Protein AF-0000000067926293 (afdb_homodimer)

Organism: Mesorhizobium plurifarium (NCBI:txid69974)

Secondary structure (DSSP, 8-state):
---SEEEEEEEETTS-HHHHHHHHHHHHHHHHHH-GGGB-PPEE-TT--EE---BSS-EEEEEE-HHHHHHHHHHHHHTT---EEEEGGGGG--SHHHHHHHHTT--TTT--EEEEEEEEEHHHHHHHTTT-EE--/---SEEEEEEEETTS-HHHHHHHHHHHHHHHHHH-GGGB-PPEE-TT--EE---BSS-EEEEEE-HHHHHHHHHHHHHTT---EEEEGGGGG--SHHHHHHHHTT--TTT--EEEEEEEEEHHHHHHHTTT-EE--

Sequence (272 aa):
MVFDTKIAIVLREDLPVWQKLNVTAFLTSGIVAQFPEIIGEPYRDRAGNLYNPMSIQPVIVLSADAATLGTIHRRALERGVTTSAYVEEMFSTGHDVANRAVFAEFAPDDARIVGIALRGDKKLVDKITKGARMHGMVFDTKIAIVLREDLPVWQKLNVTAFLTSGIVAQFPEIIGEPYRDRAGNLYNPMSIQPVIVLSADAATLGTIHRRALERGVTTSAYVEEMFSTGHDVANRAVFAEFAPDDARIVGIALRGDKKLVDKITKGARMHG

InterPro domains:
  IPR018988 Protein of unknown function DUF2000 [PF09391] (5-135)
  IPR023476 Peptidyl-tRNA hydrolase II domain superfamily [G3DSA:3.40.1490.10] (2-136)
  IPR023476 Peptidyl-tRNA hydrolase II domain superfamily [SSF102462] (3-135)

Nearest PDB structures (foldseek):
  2gax-assembly1_A  TM=1.001E+00  e=6.737E-25  Agrobacterium fabrum str. C58
  1vgl-assembly2_C  TM=3.162E-01  e=4.690E-01  Thermosynechococcus vestitus BP-1
  5u0p-assembly1_Q  TM=1.742E-01  e=9.795E+00  Schizosaccharomyces pombe
  2gax-assembly1_A  TM=1.001E+00  e=6.737E-25  Agrobacterium fabrum str. C58
  1vgl-assembly2_C  TM=3.163E-01  e=4.690E-01  Thermosynechococcus vestitus BP-1

Structure (mmCIF, N/CA/C/O backbone):
data_AF-0000000067926293-model_v1
#
loop_
_entity.id
_entity.type
_entity.pdbx_description
1 polymer 'DUF2000 family protein'
#
loop_
_atom_site.group_PDB
_atom_site.id
_atom_site.type_symbol
_atom_site.label_atom_id
_atom_site.label_alt_id
_atom_site.label_comp_id
_atom_site.label_asym_id
_atom_site.label_entity_id
_atom_site.label_seq_id
_atom_site.pdbx_PDB_ins_code
_atom_site.Cartn_x
_atom_site.Cartn_y
_atom_site.Cartn_z
_atom_site.occupancy
_atom_site.B_iso_or_equiv
_atom_site.auth_seq_id
_atom_site.auth_comp_id
_atom_site.auth_asym_id
_atom_site.auth_atom_id
_atom_site.pdbx_PDB_model_num
ATOM 1 N N . MET A 1 1 ? 20.203 1.65 -8.062 1 72.56 1 MET A N 1
ATOM 2 C CA . MET A 1 1 ? 19.766 2.939 -8.594 1 72.56 1 MET A CA 1
ATOM 3 C C . MET A 1 1 ? 19.703 3.99 -7.492 1 72.56 1 MET A C 1
ATOM 5 O O . MET A 1 1 ? 19.359 3.676 -6.352 1 72.56 1 MET A O 1
ATOM 9 N N . VAL A 1 2 ? 20.438 5.008 -7.566 1 80.44 2 VAL A N 1
ATOM 10 C CA . VAL A 1 2 ? 20.453 6.098 -6.594 1 80.44 2 VAL A CA 1
ATOM 11 C C . VAL A 1 2 ? 19.344 7.094 -6.926 1 80.44 2 VAL A C 1
ATOM 13 O O . VAL A 1 2 ? 19.172 7.484 -8.086 1 80.44 2 VAL A O 1
ATOM 16 N N . PHE A 1 3 ? 18.375 7.297 -5.887 1 92.56 3 PHE A N 1
ATOM 17 C CA . PHE A 1 3 ? 17.312 8.281 -6.066 1 92.56 3 PHE A CA 1
ATOM 18 C C . PHE A 1 3 ? 17.594 9.539 -5.262 1 92.56 3 PHE A C 1
ATOM 20 O O . PHE A 1 3 ? 18.094 9.461 -4.137 1 92.56 3 PHE A O 1
ATOM 27 N N . ASP A 1 4 ? 17.234 10.641 -5.84 1 96.12 4 ASP A N 1
ATOM 28 C CA . ASP A 1 4 ? 17.312 11.906 -5.109 1 96.12 4 ASP A CA 1
ATOM 29 C C . ASP A 1 4 ? 16.078 12.102 -4.234 1 96.12 4 ASP A C 1
ATOM 31 O O . ASP A 1 4 ? 16.078 12.945 -3.33 1 96.12 4 ASP A O 1
ATOM 35 N N . THR A 1 5 ? 15.008 11.336 -4.5 1 98 5 THR A N 1
ATOM 36 C CA . THR A 1 5 ? 13.758 11.398 -3.748 1 98 5 THR A CA 1
ATOM 37 C C . THR A 1 5 ? 13.562 10.133 -2.918 1 98 5 THR A C 1
ATOM 39 O O . THR A 1 5 ? 14.25 9.133 -3.131 1 98 5 THR A O 1
ATOM 42 N N . LYS A 1 6 ? 12.742 10.281 -1.955 1 97.62 6 LYS A N 1
ATOM 43 C CA . LYS A 1 6 ? 12.328 9.07 -1.247 1 97.62 6 LYS A CA 1
ATOM 44 C C . LYS A 1 6 ? 10.836 9.109 -0.923 1 97.62 6 LYS A C 1
ATOM 46 O O . LYS A 1 6 ? 10.219 10.18 -0.919 1 97.62 6 LYS A O 1
ATOM 51 N N . ILE A 1 7 ? 10.266 7.969 -0.761 1 98.69 7 ILE A N 1
ATOM 52 C CA . ILE A 1 7 ? 8.875 7.773 -0.356 1 98.69 7 ILE A CA 1
ATOM 53 C C . ILE A 1 7 ? 8.82 7.328 1.104 1 98.69 7 ILE A C 1
ATOM 55 O O . ILE A 1 7 ? 9.484 6.359 1.488 1 98.69 7 ILE A O 1
ATOM 59 N N . ALA A 1 8 ? 8.039 8.016 1.929 1 98.94 8 ALA A N 1
ATOM 60 C CA . ALA A 1 8 ? 7.836 7.625 3.322 1 98.94 8 ALA A CA 1
ATOM 61 C C . ALA A 1 8 ? 6.352 7.469 3.637 1 98.94 8 ALA A C 1
ATOM 63 O O . ALA A 1 8 ? 5.527 8.266 3.186 1 98.94 8 ALA A O 1
ATOM 64 N N . ILE A 1 9 ? 6.039 6.473 4.324 1 98.94 9 ILE A N 1
ATOM 65 C CA . ILE A 1 9 ? 4.742 6.258 4.957 1 98.94 9 ILE A CA 1
ATOM 66 C C . ILE A 1 9 ? 4.902 6.258 6.477 1 98.94 9 ILE A C 1
ATOM 68 O O . ILE A 1 9 ? 5.738 5.531 7.02 1 98.94 9 ILE A O 1
ATOM 72 N N . VAL A 1 10 ? 4.164 7.059 7.176 1 99 10 VAL A N 1
ATOM 73 C CA . VAL A 1 10 ? 4.168 7.102 8.633 1 99 10 VAL A CA 1
ATOM 74 C C . VAL A 1 10 ? 2.809 6.656 9.172 1 99 10 VAL A C 1
ATOM 76 O O . VAL A 1 10 ? 1.774 7.215 8.797 1 99 10 VAL A O 1
ATOM 79 N N . LEU A 1 11 ? 2.816 5.664 10.023 1 98.94 11 LEU A N 1
ATOM 80 C CA . LEU A 1 11 ? 1.594 5.094 10.578 1 98.94 11 LEU A CA 1
ATOM 81 C C . LEU A 1 11 ? 1.539 5.289 12.086 1 98.94 11 LEU A C 1
ATOM 83 O O . LEU A 1 11 ? 2.562 5.191 12.766 1 98.94 11 LEU A O 1
ATOM 87 N N . ARG A 1 12 ? 0.347 5.523 12.539 1 98.88 12 ARG A N 1
ATOM 88 C CA . ARG A 1 12 ? 0.179 5.625 13.992 1 98.88 12 ARG A CA 1
ATOM 89 C C . ARG A 1 12 ? 0.541 4.309 14.672 1 98.88 12 ARG A C 1
ATOM 91 O O . ARG A 1 12 ? 0.109 3.24 14.242 1 98.88 12 ARG A O 1
ATOM 98 N N . GLU A 1 13 ? 1.188 4.367 15.75 1 98.5 13 GLU A N 1
ATOM 99 C CA . GLU A 1 13 ? 1.846 3.207 16.344 1 98.5 13 GLU A CA 1
ATOM 100 C C . GLU A 1 13 ? 0.833 2.279 17 1 98.5 13 GLU A C 1
ATOM 102 O O . GLU A 1 13 ? 1.062 1.072 17.109 1 98.5 13 GLU A O 1
ATOM 107 N N . ASP A 1 14 ? -0.282 2.738 17.453 1 98.06 14 ASP A N 1
ATOM 108 C CA . ASP A 1 14 ? -1.198 1.935 18.266 1 98.06 14 ASP A CA 1
ATOM 109 C C . ASP A 1 14 ? -2.293 1.316 17.391 1 98.06 14 ASP A C 1
ATOM 111 O O . ASP A 1 14 ? -3.232 0.709 17.906 1 98.06 14 ASP A O 1
ATOM 115 N N . LEU A 1 15 ? -2.24 1.454 16.109 1 98.31 15 LEU A N 1
ATOM 116 C CA . LEU A 1 15 ? -3.223 0.832 15.234 1 98.31 15 LEU A CA 1
ATOM 117 C C . LEU A 1 15 ? -3.07 -0.686 15.234 1 98.31 15 LEU A C 1
ATOM 119 O O . LEU A 1 15 ? -1.951 -1.202 15.25 1 98.31 15 LEU A O 1
ATOM 123 N N . PRO A 1 16 ? -4.219 -1.381 15.219 1 97.81 16 PRO A N 1
ATOM 124 C CA . PRO A 1 16 ? -4.113 -2.805 14.891 1 97.81 16 PRO A CA 1
ATOM 125 C C . PRO A 1 16 ? -3.418 -3.055 13.555 1 97.81 16 PRO A C 1
ATOM 127 O O . PRO A 1 16 ? -3.482 -2.215 12.656 1 97.81 16 PRO A O 1
ATOM 130 N N . VAL A 1 17 ? -2.783 -4.199 13.375 1 97.88 17 VAL A N 1
ATOM 131 C CA . VAL A 1 17 ? -1.967 -4.523 12.211 1 97.88 17 VAL A CA 1
ATOM 132 C C . VAL A 1 17 ? -2.818 -4.441 10.945 1 97.88 17 VAL A C 1
ATOM 134 O O . VAL A 1 17 ? -2.389 -3.871 9.938 1 97.88 17 VAL A O 1
ATOM 137 N N . TRP A 1 18 ? -4.055 -4.969 10.984 1 97.56 18 TRP A N 1
ATOM 138 C CA . TRP A 1 18 ? -4.891 -4.969 9.789 1 97.56 18 TRP A CA 1
ATOM 139 C C . TRP A 1 18 ? -5.219 -3.545 9.352 1 97.56 18 TRP A C 1
ATOM 141 O O . TRP A 1 18 ? -5.316 -3.262 8.156 1 97.56 18 TRP A O 1
ATOM 151 N N . GLN A 1 19 ? -5.414 -2.639 10.25 1 98.19 19 GLN A N 1
ATOM 152 C CA . GLN A 1 19 ? -5.652 -1.239 9.914 1 98.19 19 GLN A CA 1
ATOM 153 C C . GLN A 1 19 ? -4.406 -0.603 9.305 1 98.19 19 GLN A C 1
ATOM 155 O O . GLN A 1 19 ? -4.504 0.181 8.359 1 98.19 19 GLN A O 1
ATOM 160 N N . LYS A 1 20 ? -3.197 -0.922 9.867 1 98.81 20 LYS A N 1
ATOM 161 C CA . LYS A 1 20 ? -1.953 -0.43 9.281 1 98.81 20 LYS A CA 1
ATOM 162 C C . LYS A 1 20 ? -1.823 -0.859 7.82 1 98.81 20 LYS A C 1
ATOM 164 O O . LYS A 1 20 ? -1.417 -0.067 6.969 1 98.81 20 LYS A O 1
ATOM 169 N N . LEU A 1 21 ? -2.195 -2.076 7.57 1 98.88 21 LEU A N 1
ATOM 170 C CA . LEU A 1 21 ? -2.115 -2.605 6.215 1 98.88 21 LEU A CA 1
ATOM 171 C C . LEU A 1 21 ? -3.109 -1.902 5.297 1 98.88 21 LEU A C 1
ATOM 173 O O . LEU A 1 21 ? -2.764 -1.519 4.18 1 98.88 21 LEU A O 1
ATOM 177 N N . ASN A 1 22 ? -4.324 -1.702 5.734 1 98.31 22 ASN A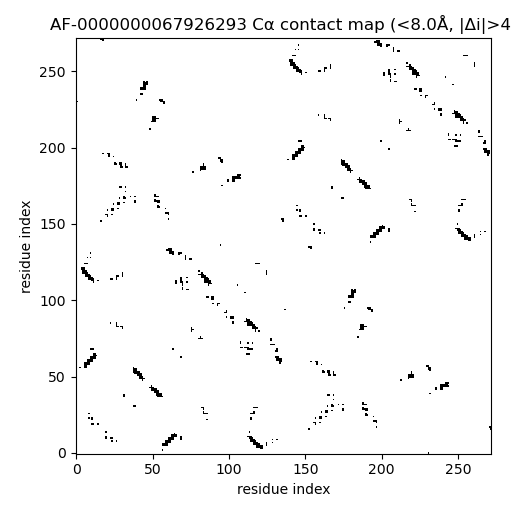 N 1
ATOM 178 C CA . ASN A 1 22 ? -5.348 -0.977 4.988 1 98.31 22 ASN A CA 1
ATOM 179 C C . ASN A 1 22 ? -4.902 0.448 4.668 1 98.31 22 ASN A C 1
ATOM 181 O O . ASN A 1 22 ? -4.93 0.867 3.51 1 98.31 22 ASN A O 1
ATOM 185 N N . VAL A 1 23 ? -4.461 1.145 5.684 1 98.88 23 VAL A N 1
ATOM 186 C CA . VAL A 1 23 ? -4.027 2.529 5.531 1 98.88 23 VAL A CA 1
ATOM 187 C C . VAL A 1 23 ? -2.834 2.594 4.578 1 98.88 23 VAL A C 1
ATOM 189 O O . VAL A 1 23 ? -2.762 3.479 3.721 1 98.88 23 VAL A O 1
ATOM 192 N N . THR A 1 24 ? -1.87 1.664 4.695 1 98.94 24 THR A N 1
ATOM 193 C CA . THR A 1 24 ? -0.714 1.599 3.809 1 98.94 24 THR A CA 1
ATOM 194 C C . THR A 1 24 ? -1.156 1.476 2.354 1 98.94 24 THR A C 1
ATOM 196 O O . THR A 1 24 ? -0.634 2.172 1.48 1 98.94 24 THR A O 1
ATOM 199 N N . ALA A 1 25 ? -2.131 0.64 2.1 1 98.94 25 ALA A N 1
ATOM 200 C CA . ALA A 1 25 ? -2.619 0.449 0.737 1 98.94 25 ALA A CA 1
ATOM 201 C C . ALA A 1 25 ? -3.195 1.744 0.174 1 98.94 25 ALA A C 1
ATOM 203 O O . ALA A 1 25 ? -2.842 2.162 -0.931 1 98.94 25 ALA A O 1
ATOM 204 N N . PHE A 1 26 ? -4.039 2.406 0.93 1 98.88 26 PHE A N 1
ATOM 205 C CA . PHE A 1 26 ? -4.68 3.629 0.459 1 98.88 26 PHE A CA 1
ATOM 206 C C . PHE A 1 26 ? -3.656 4.742 0.269 1 98.88 26 PHE A C 1
ATOM 208 O O . PHE A 1 26 ? -3.66 5.426 -0.756 1 98.88 26 PHE A O 1
ATOM 215 N N . LEU A 1 27 ? -2.762 4.898 1.24 1 98.94 27 LEU A N 1
ATOM 216 C CA . LEU A 1 27 ? -1.752 5.945 1.131 1 98.94 27 LEU A CA 1
ATOM 217 C C . LEU A 1 27 ? -0.874 5.727 -0.097 1 98.94 27 LEU A C 1
ATOM 219 O O . LEU A 1 27 ? -0.558 6.676 -0.816 1 98.94 27 LEU A O 1
ATOM 223 N N . THR A 1 28 ? -0.486 4.496 -0.328 1 98.94 28 THR A N 1
ATOM 224 C CA . THR A 1 28 ? 0.346 4.148 -1.475 1 98.94 28 THR A CA 1
ATOM 225 C C . THR A 1 28 ? -0.384 4.449 -2.781 1 98.94 28 THR A C 1
ATOM 227 O O . THR A 1 28 ? 0.221 4.938 -3.738 1 98.94 28 THR A O 1
ATOM 230 N N . SER A 1 29 ? -1.693 4.164 -2.799 1 98.94 29 SER A N 1
ATOM 231 C CA . SER A 1 29 ? -2.447 4.438 -4.02 1 98.94 29 SER A CA 1
ATOM 232 C C . SER A 1 29 ? -2.361 5.91 -4.406 1 98.94 29 SER A C 1
ATOM 234 O O . SER A 1 29 ? -2.227 6.238 -5.586 1 98.94 29 SER A O 1
ATOM 236 N N . GLY A 1 30 ? -2.414 6.77 -3.43 1 98.94 30 GLY A N 1
ATOM 237 C CA . GLY A 1 30 ? -2.309 8.195 -3.689 1 98.94 30 GLY A CA 1
ATOM 238 C C . GLY A 1 30 ? -0.939 8.617 -4.191 1 98.94 30 GLY A C 1
ATOM 239 O O . GLY A 1 30 ? -0.828 9.469 -5.074 1 98.94 30 GLY A O 1
ATOM 240 N N . ILE A 1 31 ? 0.124 8.039 -3.605 1 98.94 31 ILE A N 1
ATOM 241 C CA . ILE A 1 31 ? 1.482 8.359 -4.023 1 98.94 31 ILE A CA 1
ATOM 242 C C . ILE A 1 31 ? 1.686 7.949 -5.48 1 98.94 31 ILE A C 1
ATOM 244 O O . ILE A 1 31 ? 2.24 8.711 -6.277 1 98.94 31 ILE A O 1
ATOM 248 N N . VAL A 1 32 ? 1.206 6.812 -5.863 1 98.88 32 VAL A N 1
ATOM 249 C CA . VAL A 1 32 ? 1.359 6.312 -7.227 1 98.88 32 VAL A CA 1
ATOM 250 C C . VAL A 1 32 ? 0.565 7.195 -8.188 1 98.88 32 VAL A C 1
ATOM 252 O O . VAL A 1 32 ? 1.037 7.508 -9.289 1 98.88 32 VAL A O 1
ATOM 255 N N . ALA A 1 33 ? -0.625 7.574 -7.777 1 98.81 33 ALA A N 1
ATOM 256 C CA . ALA A 1 33 ? -1.439 8.461 -8.609 1 98.81 33 ALA A CA 1
ATOM 257 C C . ALA A 1 33 ? -0.733 9.789 -8.844 1 98.81 33 ALA A C 1
ATOM 259 O O . ALA A 1 33 ? -0.804 10.352 -9.938 1 98.81 33 ALA A O 1
ATOM 260 N N . GLN A 1 34 ? -0.078 10.289 -7.836 1 98.75 34 GLN A N 1
ATOM 261 C CA . GLN A 1 34 ? 0.617 11.57 -7.922 1 98.75 34 GLN A CA 1
ATOM 262 C C . GLN A 1 34 ? 1.879 11.461 -8.773 1 98.75 34 GLN A C 1
ATOM 264 O O . GLN A 1 34 ? 2.254 12.406 -9.461 1 98.75 34 GLN A O 1
ATOM 269 N N . PHE A 1 35 ? 2.545 10.273 -8.719 1 98.69 35 PHE A N 1
ATOM 270 C CA . PHE A 1 35 ? 3.836 10.078 -9.367 1 98.69 35 PHE A CA 1
ATOM 271 C C . PHE A 1 35 ? 3.855 8.773 -10.148 1 98.69 35 PHE A C 1
ATOM 273 O O . PHE A 1 35 ? 4.629 7.863 -9.836 1 98.69 35 PHE A O 1
ATOM 280 N N . PRO A 1 36 ? 3.133 8.734 -11.273 1 98.44 36 PRO A N 1
ATOM 281 C CA . PRO A 1 36 ? 3.1 7.484 -12.031 1 98.44 36 PRO A CA 1
ATOM 282 C C . PRO A 1 36 ? 4.469 7.086 -12.578 1 98.44 36 PRO A C 1
ATOM 284 O O . PRO A 1 36 ? 4.691 5.918 -12.914 1 98.44 36 PRO A O 1
ATOM 287 N N . GLU A 1 37 ? 5.398 8.008 -12.555 1 97.62 37 GLU A N 1
ATOM 288 C CA . GLU A 1 37 ? 6.727 7.766 -13.117 1 97.62 37 GLU A CA 1
ATOM 289 C C . GLU A 1 37 ? 7.539 6.828 -12.227 1 97.62 37 GLU A C 1
ATOM 291 O O . GLU A 1 37 ? 8.586 6.324 -12.641 1 97.62 37 GLU A O 1
ATOM 296 N N . ILE A 1 38 ? 7.059 6.496 -11.062 1 98.31 38 ILE A N 1
ATOM 297 C CA . ILE A 1 38 ? 7.816 5.617 -10.18 1 98.31 38 ILE A CA 1
ATOM 298 C C . ILE A 1 38 ? 7.562 4.16 -10.555 1 98.31 38 ILE A C 1
ATOM 300 O O . ILE A 1 38 ? 8.227 3.256 -10.039 1 98.31 38 ILE A O 1
ATOM 304 N N . ILE A 1 39 ? 6.676 3.902 -11.422 1 98.69 39 ILE A N 1
ATOM 305 C CA . ILE A 1 39 ? 6.344 2.545 -11.844 1 98.69 39 ILE A CA 1
ATOM 306 C C . ILE A 1 39 ? 7.34 2.07 -12.891 1 98.69 39 ILE A C 1
ATOM 308 O O . ILE A 1 39 ? 7.633 2.791 -13.852 1 98.69 39 ILE A O 1
ATOM 312 N N . GLY A 1 40 ? 7.852 0.852 -12.68 1 98.25 40 GLY A N 1
ATOM 313 C CA . GLY A 1 40 ? 8.891 0.323 -13.547 1 98.25 40 GLY A CA 1
ATOM 314 C C . GLY A 1 40 ? 8.359 -0.567 -14.656 1 98.25 40 GLY A C 1
ATOM 315 O O . GLY A 1 40 ? 7.336 -0.253 -15.273 1 98.25 40 GLY A O 1
ATOM 316 N N . GLU A 1 41 ? 9.094 -1.566 -14.953 1 98.38 41 GLU A N 1
ATOM 317 C CA . GLU A 1 41 ? 8.766 -2.541 -15.984 1 98.38 41 GLU A CA 1
ATOM 318 C C . GLU A 1 41 ? 8.031 -3.746 -15.398 1 98.38 41 GLU A C 1
ATOM 320 O O . GLU A 1 41 ? 8.172 -4.043 -14.211 1 98.38 41 GLU A O 1
ATOM 325 N N . PRO A 1 42 ? 7.293 -4.43 -16.203 1 98.75 42 PRO A N 1
ATOM 326 C CA . PRO A 1 42 ? 6.586 -5.617 -15.719 1 98.75 42 PRO A CA 1
ATOM 327 C C . PRO A 1 42 ? 7.539 -6.699 -15.203 1 98.75 42 PRO A C 1
ATOM 329 O O . PRO A 1 42 ? 8.68 -6.793 -15.672 1 98.75 42 PRO A O 1
ATOM 332 N N . TYR A 1 43 ? 7.059 -7.43 -14.219 1 98.81 43 TYR A N 1
ATOM 333 C CA . TYR A 1 43 ? 7.766 -8.617 -13.758 1 98.81 43 TYR A CA 1
ATOM 334 C C . TYR A 1 43 ? 7.445 -9.82 -14.625 1 98.81 43 TYR A C 1
ATOM 336 O O . TYR A 1 43 ? 6.324 -9.961 -15.125 1 98.81 43 TYR A O 1
ATOM 344 N N . ARG A 1 44 ? 8.438 -10.648 -14.836 1 98.81 44 ARG A N 1
ATOM 345 C CA . ARG A 1 44 ? 8.305 -11.906 -15.562 1 98.81 44 ARG A CA 1
ATOM 346 C C . ARG A 1 44 ? 8.961 -13.047 -14.805 1 98.81 44 ARG A C 1
ATOM 348 O O . ARG A 1 44 ? 10.078 -12.906 -14.297 1 98.81 44 ARG A O 1
ATOM 355 N N . ASP A 1 45 ? 8.195 -14.141 -14.703 1 98.81 45 ASP A N 1
ATOM 356 C CA . ASP A 1 45 ? 8.812 -15.273 -14.016 1 98.81 45 ASP A CA 1
ATOM 357 C C . ASP A 1 45 ? 9.555 -16.172 -15.008 1 98.81 45 ASP A C 1
ATOM 359 O O . ASP A 1 45 ? 9.57 -15.898 -16.203 1 98.81 45 ASP A O 1
ATOM 363 N N . ARG A 1 46 ? 10.203 -17.125 -14.43 1 98.75 46 ARG A N 1
ATOM 364 C CA . ARG A 1 46 ? 11.039 -18 -15.25 1 98.75 46 ARG A CA 1
ATOM 365 C C . ARG A 1 46 ? 10.227 -18.656 -16.359 1 98.75 46 ARG A C 1
ATOM 367 O O . ARG A 1 46 ? 10.742 -18.922 -17.453 1 98.75 46 ARG A O 1
ATOM 374 N N . ALA A 1 47 ? 8.961 -18.938 -16.109 1 98.56 47 ALA A N 1
ATOM 375 C CA . ALA A 1 47 ? 8.086 -19.625 -17.078 1 98.56 47 ALA A CA 1
ATOM 376 C C . ALA A 1 47 ? 7.523 -18.641 -18.094 1 98.56 47 ALA A C 1
ATOM 378 O O . ALA A 1 47 ? 6.754 -19.031 -18.969 1 98.56 47 ALA A O 1
ATOM 379 N N . GLY A 1 48 ? 7.805 -17.328 -17.969 1 98.38 48 GLY A N 1
ATOM 380 C CA . GLY A 1 48 ? 7.383 -16.328 -18.938 1 98.38 48 GLY A CA 1
ATOM 381 C C . GLY A 1 48 ? 6.07 -15.664 -18.562 1 98.38 48 GLY A C 1
ATOM 382 O O . GLY A 1 48 ? 5.559 -14.844 -19.328 1 98.38 48 GLY A O 1
ATOM 383 N N . ASN A 1 49 ? 5.445 -16.031 -17.406 1 98.81 49 ASN A N 1
ATOM 384 C CA . ASN A 1 49 ? 4.23 -15.367 -16.953 1 98.81 49 ASN A CA 1
ATOM 385 C C . ASN A 1 49 ? 4.488 -13.898 -16.641 1 98.81 49 ASN A C 1
ATOM 387 O O . ASN A 1 49 ? 5.516 -13.555 -16.047 1 98.81 49 ASN A O 1
ATOM 391 N N . LEU A 1 50 ? 3.557 -13.07 -17.031 1 98.75 50 LEU A N 1
ATOM 392 C CA . LEU A 1 50 ? 3.662 -11.625 -16.828 1 98.75 50 LEU A CA 1
ATOM 393 C C . LEU A 1 50 ? 2.941 -11.195 -15.555 1 98.75 50 LEU A C 1
ATOM 395 O O . LEU A 1 50 ? 1.84 -11.672 -15.273 1 98.75 50 LEU A O 1
ATOM 399 N N . TYR A 1 51 ? 3.521 -10.312 -14.836 1 98.94 51 TYR A N 1
ATOM 400 C CA . TYR A 1 51 ? 2.98 -9.688 -13.633 1 98.94 51 TYR A CA 1
ATOM 401 C C . TYR A 1 51 ? 3.043 -8.164 -13.734 1 98.94 51 TYR A C 1
ATOM 403 O O . TYR A 1 51 ? 3.695 -7.625 -14.625 1 98.94 51 TYR A O 1
ATOM 411 N N . ASN A 1 52 ? 2.371 -7.531 -12.883 1 98.94 52 ASN A N 1
ATOM 412 C CA . ASN A 1 52 ? 2.354 -6.07 -12.891 1 98.94 52 ASN A CA 1
ATOM 413 C C . ASN A 1 52 ? 3.74 -5.496 -12.617 1 98.94 52 ASN A C 1
ATOM 415 O O . ASN A 1 52 ? 4.496 -6.035 -11.812 1 98.94 52 ASN A O 1
ATOM 419 N N . PRO A 1 53 ? 4.039 -4.332 -13.312 1 98.88 53 PRO A N 1
ATOM 420 C CA . PRO A 1 53 ? 5.137 -3.527 -12.773 1 98.88 53 PRO A CA 1
ATOM 421 C C . PRO A 1 53 ? 4.805 -2.914 -11.414 1 98.88 53 PRO A C 1
ATOM 423 O O . PRO A 1 53 ? 3.629 -2.785 -11.062 1 98.88 53 PRO A O 1
ATOM 426 N N . MET A 1 54 ? 5.809 -2.615 -10.625 1 98.81 54 MET A N 1
ATOM 427 C CA . MET A 1 54 ? 5.629 -1.998 -9.312 1 98.81 54 MET A CA 1
ATOM 428 C C . MET A 1 54 ? 6.566 -0.807 -9.141 1 98.81 54 MET A C 1
ATOM 430 O O . MET A 1 54 ? 7.312 -0.461 -10.055 1 98.81 54 MET A O 1
ATOM 434 N N . SER A 1 55 ? 6.449 -0.154 -8.07 1 98.62 55 SER A N 1
ATOM 435 C CA . SER A 1 55 ? 7.309 0.988 -7.781 1 98.62 55 SER A CA 1
ATOM 436 C C . SER A 1 55 ? 8.781 0.608 -7.875 1 98.62 55 SER A C 1
ATOM 438 O O . SER A 1 55 ? 9.195 -0.427 -7.348 1 98.62 55 SER A O 1
ATOM 440 N N . ILE A 1 56 ? 9.531 1.48 -8.547 1 98.19 56 ILE A N 1
ATOM 441 C CA . ILE A 1 56 ? 10.969 1.244 -8.641 1 98.19 56 ILE A CA 1
ATOM 442 C C . ILE A 1 56 ? 11.672 1.83 -7.414 1 98.19 56 ILE A C 1
ATOM 444 O O . ILE A 1 56 ? 12.828 1.508 -7.137 1 98.19 56 ILE A O 1
ATOM 448 N N . GLN A 1 57 ? 11.008 2.725 -6.75 1 97.25 57 GLN A N 1
ATOM 449 C CA . GLN A 1 57 ? 11.602 3.369 -5.586 1 97.25 57 GLN A CA 1
ATOM 450 C C . GLN A 1 57 ? 11.219 2.639 -4.301 1 97.25 57 GLN A C 1
ATOM 452 O O . GLN A 1 57 ? 10.07 2.23 -4.129 1 97.25 57 GLN A O 1
ATOM 457 N N . PRO A 1 58 ? 12.18 2.543 -3.34 1 96.56 58 PRO A N 1
ATOM 458 C CA . PRO A 1 58 ? 11.859 1.984 -2.025 1 96.56 58 PRO A CA 1
ATOM 459 C C . PRO A 1 58 ? 10.852 2.836 -1.255 1 96.56 58 PRO A C 1
ATOM 461 O O . PRO A 1 58 ? 10.758 4.047 -1.478 1 96.56 58 PRO A O 1
ATOM 464 N N . VAL A 1 59 ? 10.117 2.178 -0.428 1 97.56 59 VAL A N 1
ATOM 465 C CA . VAL A 1 59 ? 9.188 2.832 0.486 1 97.56 59 VAL A CA 1
ATOM 466 C C . VAL A 1 59 ? 9.648 2.627 1.928 1 97.56 59 VAL A C 1
ATOM 468 O O . VAL A 1 59 ? 9.82 1.489 2.375 1 97.56 59 VAL A O 1
ATOM 471 N N . ILE A 1 60 ? 9.875 3.688 2.574 1 97.75 60 ILE A N 1
ATOM 472 C CA . ILE A 1 60 ? 10.195 3.58 3.994 1 97.75 60 ILE A CA 1
ATOM 473 C C . ILE A 1 60 ? 8.906 3.668 4.816 1 97.75 60 ILE A C 1
ATOM 475 O O . ILE A 1 60 ? 8.109 4.586 4.629 1 97.75 60 ILE A O 1
ATOM 479 N N . VAL A 1 61 ? 8.711 2.703 5.68 1 98.75 61 VAL A N 1
ATOM 480 C CA . VAL A 1 61 ? 7.543 2.713 6.555 1 98.75 61 VAL A CA 1
ATOM 481 C C . VAL A 1 61 ? 7.973 3.027 7.988 1 98.75 61 VAL A C 1
ATOM 483 O O . VAL A 1 61 ? 8.781 2.303 8.57 1 98.75 61 VAL A O 1
ATOM 486 N N . LEU A 1 62 ? 7.391 4.086 8.5 1 98.88 62 LEU A N 1
ATOM 487 C CA . LEU A 1 62 ? 7.723 4.602 9.828 1 98.88 62 LEU A CA 1
ATOM 488 C C . LEU A 1 62 ? 6.516 4.535 10.758 1 98.88 62 LEU A C 1
ATOM 490 O O . LEU A 1 62 ? 5.391 4.312 10.305 1 98.88 62 LEU A O 1
ATOM 494 N N . SER A 1 63 ? 6.785 4.652 12.039 1 98.81 63 SER A N 1
ATOM 495 C CA . SER A 1 63 ? 5.773 4.68 13.094 1 98.81 63 SER A CA 1
ATOM 496 C C . SER A 1 63 ? 5.922 5.918 13.969 1 98.81 63 SER A C 1
ATOM 498 O O . SER A 1 63 ? 7.039 6.367 14.234 1 98.81 63 SER A O 1
ATOM 500 N N . ALA A 1 64 ? 4.832 6.477 14.367 1 98.81 64 ALA A N 1
ATOM 501 C CA . ALA A 1 64 ? 4.824 7.629 15.266 1 98.81 64 ALA A CA 1
ATOM 502 C C . ALA A 1 64 ? 3.572 7.637 16.141 1 98.81 64 ALA A C 1
ATOM 504 O O . ALA A 1 64 ? 2.57 7 15.805 1 98.81 64 ALA A O 1
ATOM 505 N N . ASP A 1 65 ? 3.658 8.289 17.312 1 98.62 65 ASP A N 1
ATOM 506 C CA . ASP A 1 65 ? 2.447 8.516 18.094 1 98.62 65 ASP A CA 1
ATOM 507 C C . ASP A 1 65 ? 1.578 9.602 17.469 1 98.62 65 ASP A C 1
ATOM 509 O O . ASP A 1 65 ? 1.979 10.234 16.484 1 98.62 65 ASP A O 1
ATOM 513 N N . ALA A 1 66 ? 0.42 9.797 18 1 98.31 66 ALA A N 1
ATOM 514 C CA . ALA A 1 66 ? -0.574 10.703 17.438 1 98.31 66 ALA A CA 1
ATOM 515 C C . ALA A 1 66 ? -0.042 12.133 17.375 1 98.31 66 ALA A C 1
ATOM 517 O O . ALA A 1 66 ? -0.237 12.836 16.375 1 98.31 66 ALA A O 1
ATOM 518 N N . ALA A 1 67 ? 0.604 12.586 18.422 1 98.38 67 ALA A N 1
ATOM 519 C CA . ALA A 1 67 ? 1.115 13.961 18.469 1 98.38 67 ALA A CA 1
ATOM 520 C C . ALA A 1 67 ? 2.174 14.188 17.391 1 98.38 67 ALA A C 1
ATOM 522 O O . ALA A 1 67 ? 2.156 15.203 16.703 1 98.38 67 ALA A O 1
ATOM 523 N N . THR A 1 68 ? 3.088 13.227 17.234 1 98.75 68 THR A N 1
ATOM 524 C CA . THR A 1 68 ? 4.137 13.312 16.219 1 98.75 68 THR A CA 1
ATOM 525 C C . THR A 1 68 ? 3.535 13.297 14.82 1 98.75 68 THR A C 1
ATOM 527 O O . THR A 1 68 ? 3.982 14.031 13.938 1 98.75 68 THR A O 1
ATOM 530 N N . LEU A 1 69 ? 2.508 12.508 14.586 1 98.81 69 LEU A N 1
ATOM 531 C CA . LEU A 1 69 ? 1.833 12.477 13.297 1 98.81 69 LEU A CA 1
ATOM 532 C C . LEU A 1 69 ? 1.212 13.828 12.969 1 98.81 69 LEU A C 1
ATOM 534 O O . LEU A 1 69 ? 1.259 14.273 11.82 1 98.81 69 LEU A O 1
ATOM 538 N N . GLY A 1 70 ? 0.609 14.43 13.953 1 98.62 70 GLY A N 1
ATOM 539 C CA . GLY A 1 70 ? 0.097 15.773 13.758 1 98.62 70 GLY A CA 1
ATOM 540 C C . GLY A 1 70 ? 1.171 16.766 13.352 1 98.62 70 GLY A C 1
ATOM 541 O O . GLY A 1 70 ? 0.953 17.594 12.469 1 98.62 70 GLY A O 1
ATOM 542 N N . THR A 1 71 ? 2.312 16.688 13.969 1 98.75 71 THR A N 1
ATOM 543 C CA . THR A 1 71 ? 3.439 17.562 13.656 1 98.75 71 THR A CA 1
ATOM 544 C C . THR A 1 71 ? 3.926 17.328 12.227 1 98.75 71 THR A C 1
ATOM 546 O O . THR A 1 71 ? 4.176 18.281 11.492 1 98.75 71 THR A O 1
ATOM 549 N N . ILE A 1 72 ? 4.051 16.094 11.859 1 98.88 72 ILE A N 1
ATOM 550 C CA . ILE A 1 72 ? 4.48 15.711 10.516 1 98.88 72 ILE A CA 1
ATOM 551 C C . ILE A 1 72 ? 3.498 16.266 9.484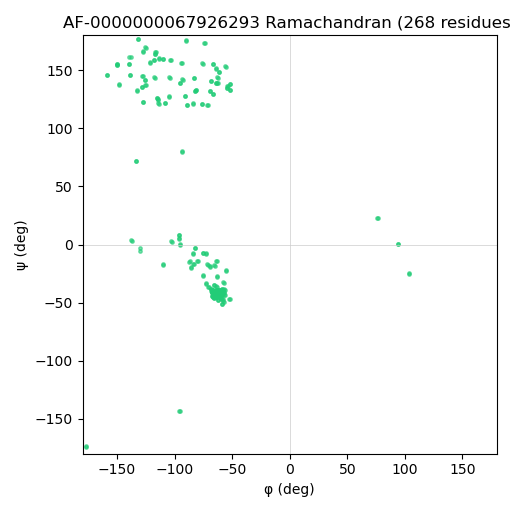 1 98.88 72 ILE A C 1
ATOM 553 O O . ILE A 1 72 ? 3.908 16.797 8.453 1 98.88 72 ILE A O 1
ATOM 557 N N . HIS A 1 73 ? 2.238 16.109 9.844 1 98.88 73 HIS A N 1
ATOM 558 C CA . HIS A 1 73 ? 1.175 16.641 9 1 98.88 73 HIS A CA 1
ATOM 559 C C . HIS A 1 73 ? 1.339 18.141 8.797 1 98.88 73 HIS A C 1
ATOM 561 O O . HIS A 1 73 ? 1.349 18.625 7.66 1 98.88 73 HIS A O 1
ATOM 567 N N . ARG A 1 74 ? 1.54 18.891 9.797 1 98.56 74 ARG A N 1
ATOM 568 C CA . ARG A 1 74 ? 1.691 20.344 9.719 1 98.56 74 ARG A CA 1
ATOM 569 C C . ARG A 1 74 ? 2.971 20.719 8.984 1 98.56 74 ARG A C 1
ATOM 571 O O . ARG A 1 74 ? 2.979 21.656 8.188 1 98.56 74 ARG A O 1
ATOM 578 N N . ARG A 1 75 ? 4.02 20.016 9.195 1 98.81 75 ARG A N 1
ATOM 579 C CA . ARG A 1 75 ? 5.281 20.281 8.516 1 98.81 75 ARG A CA 1
ATOM 580 C C . ARG A 1 75 ? 5.137 20.109 7.008 1 98.81 75 ARG A C 1
ATOM 582 O O . ARG A 1 75 ? 5.691 20.891 6.238 1 98.81 75 ARG A O 1
ATOM 589 N N . ALA A 1 76 ? 4.445 19.062 6.602 1 98.88 76 ALA A N 1
ATOM 590 C CA . ALA A 1 76 ? 4.234 18.828 5.172 1 98.88 76 ALA A CA 1
ATOM 591 C C . ALA A 1 76 ? 3.471 20 4.543 1 98.88 76 ALA A C 1
ATOM 593 O O . ALA A 1 76 ? 3.85 20.484 3.48 1 98.88 76 ALA A O 1
ATOM 594 N N . LEU A 1 77 ? 2.43 20.438 5.219 1 98.69 77 LEU A N 1
ATOM 595 C CA . LEU A 1 77 ? 1.621 21.547 4.723 1 98.69 77 LEU A CA 1
ATOM 596 C C . LEU A 1 77 ? 2.445 22.828 4.645 1 98.69 77 LEU A C 1
ATOM 598 O O . LEU A 1 77 ? 2.379 23.547 3.648 1 98.69 77 LEU A O 1
ATOM 602 N N . GLU A 1 78 ? 3.24 23.047 5.656 1 98.25 78 GLU A N 1
ATOM 603 C CA . GLU A 1 78 ? 4.059 24.25 5.727 1 98.25 78 GLU A CA 1
ATOM 604 C C . GLU A 1 78 ? 5.066 24.312 4.582 1 98.25 78 GLU A C 1
ATOM 606 O O . GLU A 1 78 ? 5.434 25.391 4.121 1 98.25 78 GLU A O 1
ATOM 611 N N . ARG A 1 79 ? 5.441 23.219 4.113 1 98.44 79 ARG A N 1
ATOM 612 C CA . ARG A 1 79 ? 6.484 23.125 3.1 1 98.44 79 ARG A CA 1
ATOM 613 C C . ARG A 1 79 ? 5.887 22.875 1.717 1 98.44 79 ARG A C 1
ATOM 615 O O . ARG A 1 79 ? 6.613 22.609 0.758 1 98.44 79 ARG A O 1
ATOM 622 N N . GLY A 1 80 ? 4.586 22.844 1.596 1 98.19 80 GLY A N 1
ATOM 623 C CA . GLY A 1 80 ? 3.887 22.75 0.323 1 98.19 80 GLY A CA 1
ATOM 624 C C . GLY A 1 80 ? 3.926 21.375 -0.287 1 98.19 80 GLY A C 1
ATOM 625 O O . GLY A 1 80 ? 3.848 21.219 -1.509 1 98.19 80 GLY A O 1
ATOM 626 N N . VAL A 1 81 ? 4.133 20.375 0.532 1 98.75 81 VAL A N 1
ATOM 627 C CA . VAL A 1 81 ? 4.168 19 0.028 1 98.75 81 VAL A CA 1
ATOM 628 C C . VAL A 1 81 ? 2.76 18.406 0.045 1 98.75 81 VAL A C 1
ATOM 630 O O . VAL A 1 81 ? 2.117 18.344 1.096 1 98.75 81 VAL A O 1
ATOM 633 N N . THR A 1 82 ? 2.254 18.016 -1.107 1 98.88 82 THR A N 1
ATOM 634 C CA . THR A 1 82 ? 0.976 17.312 -1.179 1 98.88 82 THR A CA 1
ATOM 635 C C . THR A 1 82 ? 1.132 15.859 -0.749 1 98.88 82 THR A C 1
ATOM 637 O O . THR A 1 82 ? 1.914 15.109 -1.339 1 98.88 82 THR A O 1
ATOM 640 N N . THR A 1 83 ? 0.397 15.477 0.268 1 98.94 83 THR A N 1
ATOM 641 C CA . THR A 1 83 ? 0.535 14.148 0.848 1 98.94 83 THR A CA 1
ATOM 642 C C . THR A 1 83 ? -0.728 13.32 0.615 1 98.94 83 THR A C 1
ATOM 644 O O . THR A 1 83 ? -1.771 13.867 0.247 1 98.94 83 THR A O 1
ATOM 647 N N . SER A 1 84 ? -0.647 11.992 0.705 1 98.94 84 SER A N 1
ATOM 648 C CA . SER A 1 84 ? -1.772 11.141 1.065 1 98.94 84 SER A CA 1
ATOM 649 C C . SER A 1 84 ? -1.974 11.094 2.576 1 98.94 84 SER A C 1
ATOM 651 O O . SER A 1 84 ? -1.021 10.883 3.328 1 98.94 84 SER A O 1
ATOM 653 N N . ALA A 1 85 ? -3.158 11.25 2.988 1 98.94 85 ALA A N 1
ATOM 654 C CA . ALA A 1 85 ? -3.416 11.266 4.426 1 98.94 85 ALA A CA 1
ATOM 655 C C . ALA A 1 85 ? -4.684 10.492 4.766 1 98.94 85 ALA A C 1
ATOM 657 O O . ALA A 1 85 ? -5.617 10.43 3.965 1 98.94 85 ALA A O 1
ATOM 658 N N . TYR A 1 86 ? -4.695 9.875 5.855 1 98.88 86 TYR A N 1
ATOM 659 C CA . TYR A 1 86 ? -5.789 9.07 6.398 1 98.88 86 TYR A CA 1
ATOM 660 C C . TYR A 1 86 ? -6.129 9.508 7.82 1 98.88 86 TYR A C 1
ATOM 662 O O . TYR A 1 86 ? -5.258 9.531 8.688 1 98.88 86 TYR A O 1
ATOM 670 N N . VAL A 1 87 ? -7.355 9.883 8.078 1 98.75 87 VAL A N 1
ATOM 671 C CA . VAL A 1 87 ? -7.77 10.273 9.422 1 98.75 87 VAL A CA 1
ATOM 672 C C . VAL A 1 87 ? -8.578 9.148 10.055 1 98.75 87 VAL A C 1
ATOM 674 O O . VAL A 1 87 ? -9.188 8.336 9.359 1 98.75 87 VAL A O 1
ATOM 677 N N . GLU A 1 88 ? -8.656 9.148 11.32 1 98.31 88 GLU A N 1
ATOM 678 C CA . GLU A 1 88 ? -9.242 8.062 12.109 1 98.31 88 GLU A CA 1
ATOM 679 C C . GLU A 1 88 ? -10.695 7.824 11.719 1 98.31 88 GLU A C 1
ATOM 681 O O . GLU A 1 88 ? -11.148 6.676 11.656 1 98.31 88 GLU A O 1
ATOM 686 N N . GLU A 1 89 ? -11.406 8.852 11.445 1 98 89 GLU A N 1
ATOM 687 C CA . GLU A 1 89 ? -12.836 8.789 11.172 1 98 89 GLU A CA 1
ATOM 688 C C . GLU A 1 89 ? -13.117 8.023 9.883 1 98 89 GLU A C 1
ATOM 690 O O . GLU A 1 89 ? -14.242 7.57 9.648 1 98 89 GLU A O 1
ATOM 695 N N . MET A 1 90 ? -12.125 7.848 9.031 1 98.12 90 MET A N 1
ATOM 696 C CA . MET A 1 90 ? -12.305 7.156 7.754 1 98.12 90 MET A CA 1
ATOM 697 C C . MET A 1 90 ? -12.5 5.66 7.973 1 98.12 90 MET A C 1
ATOM 699 O O . MET A 1 90 ? -13.023 4.965 7.105 1 98.12 90 MET A O 1
ATOM 703 N N . PHE A 1 91 ? -12.133 5.176 9.18 1 97.19 91 PHE A N 1
ATOM 704 C CA . PHE A 1 91 ? -12.352 3.766 9.477 1 97.19 91 PHE A CA 1
ATOM 705 C C . PHE A 1 91 ? -13.844 3.471 9.609 1 97.19 91 PHE A C 1
ATOM 707 O O . PHE A 1 91 ? -14.258 2.314 9.523 1 97.19 91 PHE A O 1
ATOM 714 N N . SER A 1 92 ? -14.633 4.473 9.828 1 95.38 92 SER A N 1
ATOM 715 C CA . SER A 1 92 ? -16.062 4.285 10.094 1 95.38 92 SER A CA 1
ATOM 716 C C . SER A 1 92 ? -16.875 4.445 8.82 1 95.38 92 SER A C 1
ATOM 718 O O . SER A 1 92 ? -18.109 4.359 8.852 1 95.38 92 SER A O 1
ATOM 720 N N . THR A 1 93 ? -16.188 4.715 7.703 1 92.31 93 THR A N 1
ATOM 721 C CA . THR A 1 93 ? -16.875 4.859 6.422 1 92.31 93 THR A CA 1
ATOM 722 C C . THR A 1 93 ? -16.422 3.773 5.449 1 92.31 93 THR A C 1
ATOM 724 O O . THR A 1 93 ? -15.508 3.008 5.746 1 92.31 93 THR A O 1
ATOM 727 N N . GLY A 1 94 ? -17.172 3.59 4.355 1 83.69 94 GLY A N 1
ATOM 728 C CA . GLY A 1 94 ? -16.875 2.451 3.504 1 83.69 94 GLY A CA 1
ATOM 729 C C . GLY A 1 94 ? -16.734 2.824 2.041 1 83.69 94 GLY A C 1
ATOM 730 O O . GLY A 1 94 ? -16.5 1.957 1.193 1 83.69 94 GLY A O 1
ATOM 731 N N . HIS A 1 95 ? -16.953 4.086 1.729 1 89.69 95 HIS A N 1
ATOM 732 C CA . HIS A 1 95 ? -16.797 4.5 0.339 1 89.69 95 HIS A CA 1
ATOM 733 C C . HIS A 1 95 ? -16.125 5.863 0.239 1 89.69 95 HIS A C 1
ATOM 735 O O . HIS A 1 95 ? -16.156 6.645 1.191 1 89.69 95 HIS A O 1
ATOM 741 N N . ASP A 1 96 ? -15.633 6.078 -0.926 1 95.44 96 ASP A N 1
ATOM 742 C CA . ASP A 1 96 ? -14.734 7.199 -1.181 1 95.44 96 ASP A CA 1
ATOM 743 C C . ASP A 1 96 ? -15.414 8.531 -0.867 1 95.44 96 ASP A C 1
ATOM 745 O O . ASP A 1 96 ? -14.828 9.398 -0.214 1 95.44 96 ASP A O 1
ATOM 749 N N . VAL A 1 97 ? -16.625 8.742 -1.309 1 96.12 97 VAL A N 1
ATOM 750 C CA . VAL A 1 97 ? -17.344 9.992 -1.107 1 96.12 97 VAL A CA 1
ATOM 751 C C . VAL A 1 97 ? -17.5 10.273 0.387 1 96.12 97 VAL A C 1
ATOM 753 O O . VAL A 1 97 ? -17.266 11.398 0.841 1 96.12 97 VAL A O 1
ATOM 756 N N . ALA A 1 98 ? -17.859 9.211 1.124 1 96.88 98 ALA A N 1
ATOM 757 C CA . ALA A 1 98 ? -18 9.367 2.568 1 96.88 98 ALA A CA 1
ATOM 758 C C . ALA A 1 98 ? -16.656 9.641 3.229 1 96.88 98 ALA A C 1
ATOM 760 O O . ALA A 1 98 ? -16.562 10.422 4.18 1 96.88 98 ALA A O 1
ATOM 761 N N . ASN A 1 99 ? -15.594 9 2.789 1 98 99 ASN A N 1
ATOM 762 C CA . ASN A 1 99 ? -14.258 9.258 3.303 1 98 99 ASN A CA 1
ATOM 763 C C . ASN A 1 99 ? -13.852 10.719 3.111 1 98 99 ASN A C 1
ATOM 765 O O . ASN A 1 99 ? -13.375 11.359 4.047 1 98 99 ASN A O 1
ATOM 769 N N . ARG A 1 100 ? -14.07 11.234 1.933 1 98.44 100 ARG A N 1
ATOM 770 C CA . ARG A 1 100 ? -13.719 12.617 1.646 1 98.44 100 ARG A CA 1
ATOM 771 C C . ARG A 1 100 ? -14.562 13.586 2.475 1 98.44 100 ARG A C 1
ATOM 773 O O . ARG A 1 100 ? -14.07 14.633 2.906 1 98.44 100 ARG A O 1
ATOM 780 N N . ALA A 1 101 ? -15.805 13.188 2.695 1 98.12 101 ALA A N 1
ATOM 781 C CA . ALA A 1 101 ? -16.688 14.047 3.484 1 98.12 101 ALA A CA 1
ATOM 782 C C . ALA A 1 101 ? -16.203 14.156 4.926 1 98.12 101 ALA A C 1
ATOM 784 O O . ALA A 1 101 ? -16.109 15.258 5.477 1 98.12 101 ALA A O 1
ATOM 785 N N . VAL A 1 102 ? -15.852 13.047 5.523 1 98.31 102 VAL A N 1
ATOM 786 C CA . VAL A 1 102 ? -15.391 13.094 6.906 1 98.31 102 VAL A CA 1
ATOM 787 C C . VAL A 1 102 ? -14.023 13.758 6.977 1 98.31 102 VAL A C 1
ATOM 789 O O . VAL A 1 102 ? -13.719 14.484 7.926 1 98.31 102 VAL A O 1
ATOM 792 N N . PHE A 1 103 ? -13.188 13.539 6.035 1 98.62 103 PHE A N 1
ATOM 793 C CA . PHE A 1 103 ? -11.883 14.18 5.953 1 98.62 103 PHE A CA 1
ATOM 794 C C . PHE A 1 103 ? -12.031 15.695 5.941 1 98.62 103 PHE A C 1
ATOM 796 O O . PHE A 1 103 ? -11.273 16.406 6.609 1 98.62 103 PHE A O 1
ATOM 803 N N . ALA A 1 104 ? -13.008 16.188 5.281 1 98.56 104 ALA A N 1
ATOM 804 C CA . ALA A 1 104 ? -13.234 17.625 5.074 1 98.56 104 ALA A CA 1
ATOM 805 C C . ALA A 1 104 ? -13.781 18.281 6.34 1 98.56 104 ALA A C 1
ATOM 807 O O . ALA A 1 104 ? -13.898 19.5 6.414 1 98.56 104 ALA A O 1
ATOM 808 N N . GLU A 1 105 ? -14.109 17.484 7.336 1 98.44 105 GLU A N 1
ATOM 809 C CA . GLU A 1 105 ? -14.617 18.016 8.594 1 98.44 105 GLU A CA 1
ATOM 810 C C . GLU A 1 105 ? -13.484 18.531 9.477 1 98.44 105 GLU A C 1
ATOM 812 O O . GLU A 1 105 ? -13.719 19.25 10.445 1 98.44 105 GLU A O 1
ATOM 817 N N . PHE A 1 106 ? -12.289 18.172 9.141 1 98.38 106 PHE A N 1
ATOM 818 C CA . PHE A 1 106 ? -11.172 18.453 10.031 1 98.38 106 PHE A CA 1
ATOM 819 C C . PHE A 1 106 ? -10.164 19.375 9.359 1 98.38 106 PHE A C 1
ATOM 821 O O . PHE A 1 106 ? -10.164 19.531 8.133 1 98.38 106 PHE A O 1
ATOM 828 N N . ALA A 1 107 ? -9.375 20.031 10.203 1 98.19 107 ALA A N 1
ATOM 829 C CA . ALA A 1 107 ? -8.258 20.875 9.82 1 98.19 107 ALA A CA 1
ATOM 830 C C . ALA A 1 107 ? -6.969 20.438 10.516 1 98.19 107 ALA A C 1
ATOM 832 O O . ALA A 1 107 ? -6.996 19.578 11.391 1 98.19 107 ALA A O 1
ATOM 833 N N . PRO A 1 108 ? -5.848 20.984 10.094 1 97.44 108 PRO A N 1
ATOM 834 C CA . PRO A 1 108 ? -4.586 20.5 10.656 1 97.44 108 PRO A CA 1
ATOM 835 C C . PRO A 1 108 ? -4.559 20.578 12.18 1 97.44 108 PRO A C 1
ATOM 837 O O . PRO A 1 108 ? -3.9 19.766 12.836 1 97.44 108 PRO A O 1
ATOM 840 N N . ASP A 1 109 ? -5.316 21.391 12.805 1 96.44 109 ASP A N 1
ATOM 841 C CA . ASP A 1 109 ? -5.246 21.609 14.25 1 96.44 109 ASP A CA 1
ATOM 842 C C . ASP A 1 109 ? -6.102 20.594 15 1 96.44 109 ASP A C 1
ATOM 844 O O . ASP A 1 109 ? -5.961 20.422 16.219 1 96.44 109 ASP A O 1
ATOM 848 N N . ASP A 1 110 ? -7.004 19.875 14.289 1 97.81 110 ASP A N 1
ATOM 849 C CA . ASP A 1 110 ? -7.867 18.969 15.031 1 97.81 110 ASP A CA 1
ATOM 850 C C . ASP A 1 110 ? -8.008 17.625 14.305 1 97.81 110 ASP A C 1
ATOM 852 O O . ASP A 1 110 ? -8.805 16.781 14.711 1 97.81 110 ASP A O 1
ATOM 856 N N . ALA A 1 111 ? -7.312 17.453 13.203 1 98.19 111 ALA A N 1
ATOM 857 C CA . ALA A 1 111 ? -7.34 16.188 12.492 1 98.19 111 ALA A CA 1
ATOM 858 C C . ALA A 1 111 ? -6.629 15.094 13.297 1 98.19 111 ALA A C 1
ATOM 860 O O . ALA A 1 111 ? -5.543 15.32 13.836 1 98.19 111 ALA A O 1
ATOM 861 N N . ARG A 1 112 ? -7.219 13.953 13.453 1 98.12 112 ARG A N 1
ATOM 862 C CA . ARG A 1 112 ? -6.582 12.773 14.031 1 98.12 112 ARG A CA 1
ATOM 863 C C . ARG A 1 112 ? -5.992 11.875 12.953 1 98.12 112 ARG A C 1
ATOM 865 O O . ARG A 1 112 ? -6.535 10.812 12.656 1 98.12 112 ARG A O 1
ATOM 872 N N . ILE A 1 113 ? -4.812 12.266 12.469 1 98.75 113 ILE A N 1
ATOM 873 C CA . ILE A 1 113 ? -4.102 11.539 11.422 1 98.75 113 ILE A CA 1
ATOM 874 C C . ILE A 1 113 ? -3.662 10.18 11.945 1 98.75 113 ILE A C 1
ATOM 876 O O . ILE A 1 113 ? -3.059 10.086 13.023 1 98.75 113 ILE A O 1
ATOM 880 N N . VAL A 1 114 ? -3.965 9.141 11.195 1 98.88 114 VAL A N 1
ATOM 881 C CA . VAL A 1 114 ? -3.492 7.82 11.594 1 98.88 114 VAL A CA 1
ATOM 882 C C . VAL A 1 114 ? -2.422 7.336 10.625 1 98.88 114 VAL A C 1
ATOM 884 O O . VAL A 1 114 ? -1.703 6.375 10.906 1 98.88 114 VAL A O 1
ATOM 887 N N . GLY A 1 115 ? -2.318 7.922 9.453 1 98.94 115 GLY A N 1
ATOM 888 C CA . GLY A 1 115 ? -1.299 7.629 8.461 1 98.94 115 GLY A CA 1
ATOM 889 C C . GLY A 1 115 ? -1.092 8.758 7.469 1 98.94 115 GLY A C 1
ATOM 890 O O . GLY A 1 115 ? -2.045 9.445 7.094 1 98.94 115 GLY A O 1
ATOM 891 N N . ILE A 1 116 ? 0.095 8.945 7.02 1 99 116 ILE A N 1
ATOM 892 C CA . ILE A 1 116 ? 0.45 9.961 6.031 1 99 116 ILE A CA 1
ATOM 893 C C . ILE A 1 116 ? 1.609 9.461 5.176 1 99 116 ILE A C 1
ATOM 895 O O . ILE A 1 116 ? 2.525 8.805 5.676 1 99 116 ILE A O 1
ATOM 899 N N . ALA A 1 117 ? 1.538 9.68 3.887 1 99 117 ALA A N 1
ATOM 900 C CA . ALA A 1 117 ? 2.6 9.312 2.953 1 99 117 ALA A CA 1
ATOM 901 C C . ALA A 1 117 ? 3.012 10.5 2.092 1 99 117 ALA A C 1
ATOM 903 O O . ALA A 1 117 ? 2.17 11.305 1.694 1 99 117 ALA A O 1
ATOM 904 N N . LEU A 1 118 ? 4.238 10.578 1.785 1 98.94 118 LEU A N 1
ATOM 905 C CA . LEU A 1 118 ? 4.766 11.648 0.945 1 98.94 118 LEU A CA 1
ATOM 906 C C . LEU A 1 118 ? 5.969 11.172 0.141 1 98.94 118 LEU A C 1
ATOM 908 O O . LEU A 1 118 ? 6.617 10.188 0.514 1 98.94 118 LEU A O 1
ATOM 912 N N . ARG A 1 119 ? 6.18 11.797 -0.915 1 98.88 119 ARG A N 1
ATOM 913 C CA . ARG A 1 119 ? 7.375 11.656 -1.742 1 98.88 119 ARG A CA 1
ATOM 914 C C . ARG A 1 119 ? 8 13.016 -2.029 1 98.88 119 ARG A C 1
ATOM 916 O O . ARG A 1 119 ? 7.297 13.977 -2.34 1 98.88 119 ARG A O 1
ATOM 923 N N . GLY A 1 120 ? 9.25 13.102 -1.914 1 98.56 120 GLY A N 1
ATOM 924 C CA . GLY A 1 120 ? 9.984 14.328 -2.172 1 98.56 120 GLY A CA 1
ATOM 925 C C . GLY A 1 120 ? 11.492 14.164 -2.035 1 98.56 120 GLY A C 1
ATOM 926 O O . GLY A 1 120 ? 11.984 13.047 -1.913 1 98.56 120 GLY A O 1
ATOM 927 N N . ASP A 1 121 ? 12.195 15.32 -2.137 1 98.25 121 ASP A N 1
ATOM 928 C CA . ASP A 1 121 ? 13.633 15.312 -1.89 1 98.25 121 ASP A CA 1
ATOM 929 C C . ASP A 1 121 ? 13.961 14.648 -0.555 1 98.25 121 ASP A C 1
ATOM 931 O O . ASP A 1 121 ? 13.281 14.891 0.447 1 98.25 121 ASP A O 1
ATOM 935 N N . LYS A 1 122 ? 15.047 13.812 -0.588 1 98.06 122 LYS A N 1
ATOM 936 C CA . LYS A 1 122 ? 15.398 13.023 0.589 1 98.06 122 LYS A CA 1
ATOM 937 C C . LYS A 1 122 ? 15.508 13.906 1.829 1 98.06 122 LYS A C 1
ATOM 939 O O . LYS A 1 122 ? 14.945 13.586 2.879 1 98.06 122 LYS A O 1
ATOM 944 N N . LYS A 1 123 ? 16.188 15.008 1.729 1 98.19 123 LYS A N 1
ATOM 945 C CA . LYS A 1 123 ? 16.391 15.891 2.871 1 98.19 123 LYS A CA 1
ATOM 946 C C . LYS A 1 123 ? 15.062 16.469 3.352 1 98.19 123 LYS A C 1
ATOM 948 O O . LYS A 1 123 ? 14.844 16.609 4.555 1 98.19 123 LYS A O 1
ATOM 953 N N . LEU A 1 124 ? 14.258 16.844 2.416 1 98.69 124 LEU A N 1
ATOM 954 C CA . LEU A 1 124 ? 12.945 17.406 2.752 1 98.69 124 LEU A CA 1
ATOM 955 C C . LEU A 1 124 ? 12.086 16.359 3.467 1 98.69 124 LEU A C 1
ATOM 957 O O . LEU A 1 124 ? 11.469 16.672 4.492 1 98.69 124 LEU A O 1
ATOM 961 N N . VAL A 1 125 ? 12.047 15.117 2.965 1 98.88 125 VAL A N 1
ATOM 962 C CA . VAL A 1 125 ? 11.258 14.055 3.572 1 98.88 125 VAL A CA 1
ATOM 963 C C . VAL A 1 125 ? 11.781 13.758 4.977 1 98.88 125 VAL A C 1
ATOM 965 O O . VAL A 1 125 ? 10.992 13.578 5.91 1 98.88 125 VAL A O 1
ATOM 968 N N . ASP A 1 126 ? 13.125 13.781 5.152 1 98.56 126 ASP A N 1
ATOM 969 C CA . ASP A 1 126 ? 13.719 13.555 6.465 1 98.56 126 ASP A CA 1
ATOM 970 C C . ASP A 1 126 ? 13.289 14.633 7.457 1 98.56 126 ASP A C 1
ATOM 972 O O . ASP A 1 126 ? 12.977 14.336 8.609 1 98.56 126 ASP A O 1
ATOM 976 N N . LYS A 1 127 ? 13.266 15.82 6.98 1 98.81 127 LYS A N 1
ATOM 977 C CA . LYS A 1 127 ? 12.859 16.922 7.836 1 98.81 127 LYS A CA 1
ATOM 978 C C . LYS A 1 127 ? 11.391 16.812 8.234 1 98.81 127 LYS A C 1
ATOM 980 O O . LYS A 1 127 ? 11.039 17.031 9.391 1 98.81 127 LYS A O 1
ATOM 985 N N . ILE A 1 128 ? 10.586 16.469 7.312 1 98.88 128 ILE A N 1
ATOM 986 C CA . ILE A 1 128 ? 9.148 16.406 7.551 1 98.88 128 ILE A CA 1
ATOM 987 C C . ILE A 1 128 ? 8.836 15.25 8.508 1 98.88 128 ILE A C 1
ATOM 989 O O . ILE A 1 128 ? 7.996 15.391 9.398 1 98.88 128 ILE A O 1
ATOM 993 N N . THR A 1 129 ? 9.531 14.133 8.383 1 98.94 129 THR A N 1
ATOM 994 C CA . THR A 1 129 ? 9.164 12.93 9.133 1 98.94 129 THR A CA 1
ATOM 995 C C . THR A 1 129 ? 9.984 12.82 10.414 1 98.94 129 THR A C 1
ATOM 997 O O . THR A 1 129 ? 9.953 11.789 11.086 1 98.94 129 THR A O 1
ATOM 1000 N N . LYS A 1 130 ? 10.719 13.875 10.688 1 98.75 130 LYS A N 1
ATOM 1001 C CA . LYS A 1 130 ? 11.523 13.867 11.906 1 98.75 130 LYS A CA 1
ATOM 1002 C C . LYS A 1 130 ? 10.664 13.516 13.125 1 98.75 130 LYS A C 1
ATOM 1004 O O . LYS A 1 130 ? 9.57 14.055 13.289 1 98.75 130 LYS A O 1
ATOM 1009 N N . GLY A 1 131 ? 11.172 12.57 13.992 1 98.69 131 GLY A N 1
ATOM 1010 C CA . GLY A 1 131 ? 10.453 12.133 15.188 1 98.69 131 GLY A CA 1
ATOM 1011 C C . GLY A 1 131 ? 9.805 10.773 15.023 1 98.69 131 GLY A C 1
ATOM 1012 O O . GLY A 1 131 ? 9.484 10.109 16.016 1 98.69 131 GLY A O 1
ATOM 1013 N N . ALA A 1 132 ? 9.516 10.398 13.797 1 98.75 132 ALA A N 1
ATOM 1014 C CA . ALA A 1 132 ? 9.039 9.047 13.531 1 98.75 132 ALA A CA 1
ATOM 1015 C C . ALA A 1 132 ? 10.188 8.039 13.578 1 98.75 132 ALA A C 1
ATOM 1017 O O . ALA A 1 132 ? 11.344 8.406 13.391 1 98.75 132 ALA A O 1
ATOM 1018 N N . ARG A 1 133 ? 9.828 6.781 13.852 1 98.31 133 ARG A N 1
ATOM 1019 C CA . ARG A 1 133 ? 10.812 5.715 13.938 1 98.31 133 ARG A CA 1
ATOM 1020 C C . ARG A 1 133 ? 10.508 4.605 12.938 1 98.31 133 ARG A C 1
ATOM 1022 O O . ARG A 1 133 ? 9.352 4.43 12.531 1 98.31 133 ARG A O 1
ATOM 1029 N N . MET A 1 134 ? 11.531 3.873 12.609 1 96.19 134 MET A N 1
ATOM 1030 C CA . MET A 1 134 ? 11.32 2.727 11.727 1 96.19 134 MET A CA 1
ATOM 1031 C C . MET A 1 134 ? 10.242 1.806 12.297 1 96.19 134 MET A C 1
ATOM 1033 O O . MET A 1 134 ? 10.211 1.543 13.5 1 96.19 134 MET A O 1
ATOM 1037 N N . HIS A 1 135 ? 9.398 1.39 11.422 1 92.44 135 HIS A N 1
ATOM 1038 C CA . HIS A 1 135 ? 8.352 0.485 11.891 1 92.44 135 HIS A CA 1
ATOM 1039 C C . HIS A 1 135 ? 8.922 -0.891 12.219 1 92.44 135 HIS A C 1
ATOM 1041 O O . HIS A 1 135 ? 9.664 -1.469 11.414 1 92.44 135 HIS A O 1
ATOM 1047 N N . GLY A 1 136 ? 8.805 -1.338 13.398 1 82.5 136 GLY A N 1
ATOM 1048 C CA . GLY A 1 136 ? 9.344 -2.607 13.859 1 82.5 136 GLY A CA 1
ATOM 1049 C C . GLY A 1 136 ? 8.414 -3.779 13.602 1 82.5 136 GLY A C 1
ATOM 1050 O O . GLY A 1 136 ? 7.234 -3.586 13.305 1 82.5 136 GLY A O 1
ATOM 1051 N N . MET B 1 1 ? -21.141 3.158 -2.807 1 72.5 1 MET B N 1
ATOM 1052 C CA . MET B 1 1 ? -20.906 2.791 -4.199 1 72.5 1 MET B CA 1
ATOM 1053 C C . MET B 1 1 ? -20.734 1.283 -4.344 1 72.5 1 MET B C 1
ATOM 1055 O O . MET B 1 1 ? -20.172 0.631 -3.459 1 72.5 1 MET B O 1
ATOM 1059 N N . VAL B 1 2 ? -21.531 0.631 -5.035 1 80.75 2 VAL B N 1
ATOM 1060 C CA . VAL B 1 2 ? -21.469 -0.805 -5.281 1 80.75 2 VAL B CA 1
ATOM 1061 C C . VAL B 1 2 ? -20.516 -1.083 -6.449 1 80.75 2 VAL B C 1
ATOM 1063 O O . VAL B 1 2 ? -20.594 -0.42 -7.488 1 80.75 2 VAL B O 1
ATOM 1066 N N . PHE B 1 3 ? -19.422 -1.939 -6.148 1 92.5 3 PHE B N 1
ATOM 1067 C CA . PHE B 1 3 ? -18.484 -2.336 -7.203 1 92.5 3 PHE B CA 1
ATOM 1068 C C . PHE B 1 3 ? -18.734 -3.777 -7.629 1 92.5 3 PHE B C 1
ATOM 1070 O O . PHE B 1 3 ? -19.016 -4.637 -6.789 1 92.5 3 PHE B O 1
ATOM 1077 N N . ASP B 1 4 ? -18.562 -3.992 -8.898 1 96.19 4 ASP B N 1
ATOM 1078 C CA . ASP B 1 4 ? -18.625 -5.359 -9.406 1 96.19 4 ASP B CA 1
ATOM 1079 C C . ASP B 1 4 ? -17.266 -6.059 -9.234 1 96.19 4 ASP B C 1
ATOM 1081 O O . ASP B 1 4 ? -17.188 -7.285 -9.32 1 96.19 4 ASP B O 1
ATOM 1085 N N . THR B 1 5 ? -16.219 -5.277 -9 1 98 5 THR B N 1
ATOM 1086 C CA . THR B 1 5 ? -14.867 -5.789 -8.805 1 98 5 THR B CA 1
ATOM 1087 C C . THR B 1 5 ? -14.422 -5.609 -7.352 1 98 5 THR B C 1
ATOM 1089 O O . THR B 1 5 ? -15.055 -4.871 -6.59 1 98 5 THR B O 1
ATOM 1092 N N . LYS B 1 6 ? -13.453 -6.371 -7.012 1 97.62 6 LYS B N 1
ATOM 1093 C CA . LYS B 1 6 ? -12.82 -6.113 -5.723 1 97.62 6 LYS B CA 1
ATOM 1094 C C . LYS B 1 6 ? -11.305 -6.258 -5.812 1 97.62 6 LYS B C 1
ATOM 1096 O O . LYS B 1 6 ? -10.789 -6.887 -6.742 1 97.62 6 LYS B O 1
ATOM 1101 N N . ILE B 1 7 ? -10.625 -5.613 -4.945 1 98.69 7 ILE B N 1
ATOM 1102 C CA . ILE B 1 7 ? -9.172 -5.68 -4.785 1 98.69 7 ILE B CA 1
ATOM 1103 C C . ILE B 1 7 ? -8.828 -6.512 -3.555 1 98.69 7 ILE B C 1
ATOM 1105 O O . ILE B 1 7 ? -9.328 -6.25 -2.459 1 98.69 7 ILE B O 1
ATOM 1109 N N . ALA B 1 8 ? -7.973 -7.508 -3.707 1 98.94 8 ALA B N 1
ATOM 1110 C CA . ALA B 1 8 ? -7.492 -8.312 -2.586 1 98.94 8 ALA B CA 1
ATOM 1111 C C . ALA B 1 8 ? -5.969 -8.336 -2.535 1 98.94 8 ALA B C 1
ATOM 1113 O O . ALA B 1 8 ? -5.309 -8.422 -3.574 1 98.94 8 ALA B O 1
ATOM 1114 N N . ILE B 1 9 ? -5.453 -8.211 -1.406 1 98.94 9 ILE B N 1
ATOM 1115 C CA . ILE B 1 9 ? -4.051 -8.453 -1.084 1 98.94 9 ILE B CA 1
ATOM 1116 C C . ILE B 1 9 ? -3.936 -9.633 -0.123 1 98.94 9 ILE B C 1
ATOM 1118 O O . ILE B 1 9 ? -4.598 -9.656 0.917 1 98.94 9 ILE B O 1
ATOM 1122 N N . VAL B 1 10 ? -3.158 -10.609 -0.437 1 99 10 VAL B N 1
ATOM 1123 C CA . VAL B 1 10 ? -2.904 -11.758 0.426 1 99 10 VAL B CA 1
ATOM 1124 C C . VAL B 1 10 ? -1.44 -11.766 0.857 1 99 10 VAL B C 1
ATOM 1126 O O . VAL B 1 10 ? -0.539 -11.742 0.016 1 99 10 VAL B O 1
ATOM 1129 N N . LEU B 1 11 ? -1.211 -11.805 2.146 1 98.94 11 LEU B N 1
ATOM 1130 C CA . LEU B 1 11 ? 0.134 -11.766 2.711 1 98.94 11 LEU B CA 1
ATOM 1131 C C . LEU B 1 11 ? 0.438 -13.047 3.479 1 98.94 11 LEU B C 1
ATOM 1133 O O . LEU B 1 11 ? -0.438 -13.594 4.152 1 98.94 11 LEU B O 1
ATOM 1137 N N . ARG B 1 12 ? 1.666 -13.445 3.371 1 98.88 12 ARG B N 1
ATOM 1138 C CA . ARG B 1 12 ? 2.076 -14.609 4.152 1 98.88 12 ARG B CA 1
ATOM 1139 C C . ARG B 1 12 ? 1.957 -14.328 5.648 1 98.88 12 ARG B C 1
ATOM 1141 O O . ARG B 1 12 ? 2.396 -13.281 6.129 1 98.88 12 ARG B O 1
ATOM 1148 N N . GLU B 1 13 ? 1.505 -15.25 6.375 1 98.5 13 GLU B N 1
ATOM 1149 C CA . GLU B 1 13 ? 1.066 -15.023 7.75 1 98.5 13 GLU B CA 1
ATOM 1150 C C . GLU B 1 13 ? 2.258 -14.867 8.688 1 98.5 13 GLU B C 1
ATOM 1152 O O . GLU B 1 13 ? 2.154 -14.203 9.727 1 98.5 13 GLU B O 1
ATOM 1157 N N . ASP B 1 14 ? 3.395 -15.398 8.414 1 98.12 14 ASP B N 1
ATOM 1158 C CA . ASP B 1 14 ? 4.504 -15.438 9.359 1 98.12 14 ASP B CA 1
ATOM 1159 C C . ASP B 1 14 ? 5.473 -14.281 9.109 1 98.12 14 ASP B C 1
ATOM 1161 O O . ASP B 1 14 ? 6.535 -14.211 9.734 1 98.12 14 ASP B O 1
ATOM 1165 N N . LEU B 1 15 ? 5.184 -13.391 8.227 1 98.31 15 LEU B N 1
ATOM 1166 C CA . LEU B 1 15 ? 6.047 -12.242 7.988 1 98.31 15 LEU B CA 1
ATOM 1167 C C . LEU B 1 15 ? 6.027 -11.297 9.188 1 98.31 15 LEU B C 1
ATOM 1169 O O . LEU B 1 15 ? 4.973 -11.07 9.789 1 98.31 15 LEU B O 1
ATOM 1173 N N . PRO B 1 16 ? 7.211 -10.734 9.516 1 97.81 16 PRO B N 1
ATOM 1174 C CA . PRO B 1 16 ? 7.164 -9.594 10.43 1 97.81 16 PRO B CA 1
ATOM 1175 C C . PRO B 1 16 ? 6.266 -8.469 9.922 1 97.81 16 PRO B C 1
ATOM 1177 O O . PRO B 1 16 ? 6.094 -8.305 8.711 1 97.81 16 PRO B O 1
ATOM 1180 N N . VAL B 1 17 ? 5.711 -7.66 10.805 1 97.88 17 VAL B N 1
ATOM 1181 C CA . VAL B 1 17 ? 4.73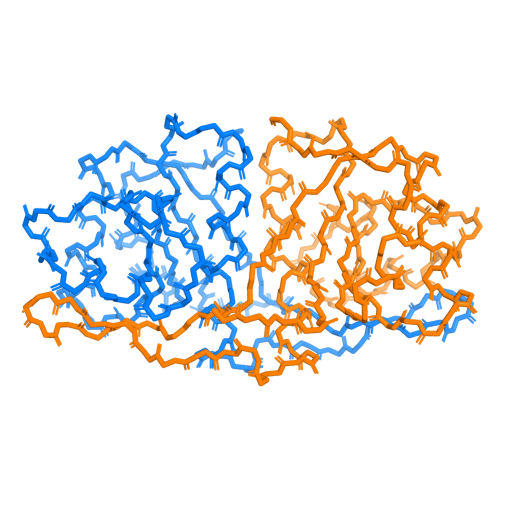4 -6.629 10.484 1 97.88 17 VAL B CA 1
ATOM 1182 C C . VAL B 1 17 ? 5.336 -5.641 9.484 1 97.88 17 VAL B C 1
ATOM 1184 O O . VAL B 1 17 ? 4.688 -5.262 8.508 1 97.88 17 VAL B O 1
ATOM 1187 N N . TRP B 1 18 ? 6.602 -5.227 9.695 1 97.56 18 TRP B N 1
ATOM 1188 C CA . TRP B 1 18 ? 7.211 -4.238 8.812 1 97.56 18 TRP B CA 1
ATOM 1189 C C . TRP B 1 18 ? 7.332 -4.781 7.391 1 97.56 18 TRP B C 1
ATOM 1191 O O . TRP B 1 18 ? 7.191 -4.031 6.418 1 97.56 18 TRP B O 1
ATOM 1201 N N . GLN B 1 19 ? 7.609 -6.027 7.211 1 98.19 19 GLN B N 1
ATOM 1202 C CA . GLN B 1 19 ? 7.664 -6.633 5.883 1 98.19 19 GLN B CA 1
ATOM 1203 C C . GLN B 1 19 ? 6.277 -6.672 5.242 1 98.19 19 GLN B C 1
ATOM 1205 O O . GLN B 1 19 ? 6.137 -6.438 4.039 1 98.19 19 GLN B O 1
ATOM 1210 N N . LYS B 1 20 ? 5.223 -6.996 6.043 1 98.81 20 LYS B N 1
ATOM 1211 C CA . LYS B 1 20 ? 3.857 -6.961 5.527 1 98.81 20 LYS B CA 1
ATOM 1212 C C . LYS B 1 20 ? 3.508 -5.578 4.984 1 98.81 20 LYS B C 1
ATOM 1214 O O . LYS B 1 20 ? 2.893 -5.461 3.926 1 98.81 20 LYS B O 1
ATOM 1219 N N . LEU B 1 21 ? 3.932 -4.59 5.707 1 98.88 21 LEU B N 1
ATOM 1220 C CA . LEU B 1 21 ? 3.658 -3.217 5.293 1 98.88 21 LEU B CA 1
ATOM 1221 C C . LEU B 1 21 ? 4.41 -2.875 4.012 1 98.88 21 LEU B C 1
ATOM 1223 O O . LEU B 1 21 ? 3.838 -2.287 3.09 1 98.88 21 LEU B O 1
ATOM 1227 N N . ASN B 1 22 ? 5.656 -3.242 3.91 1 98.38 22 ASN B N 1
ATOM 1228 C CA . ASN B 1 22 ? 6.465 -3.043 2.711 1 98.38 22 ASN B CA 1
ATOM 1229 C C . ASN B 1 22 ? 5.848 -3.736 1.499 1 98.38 22 ASN B C 1
ATOM 1231 O O . ASN B 1 22 ? 5.637 -3.109 0.46 1 98.38 22 ASN B O 1
ATOM 1235 N N . VAL B 1 23 ? 5.539 -4.992 1.67 1 98.88 23 VAL B N 1
ATOM 1236 C CA . VAL B 1 23 ? 4.969 -5.789 0.59 1 98.88 23 VAL B CA 1
ATOM 1237 C C . VAL B 1 23 ? 3.625 -5.195 0.167 1 98.88 23 VAL B C 1
ATOM 1239 O O . VAL B 1 23 ? 3.328 -5.105 -1.027 1 98.88 23 VAL B O 1
ATOM 1242 N N . THR B 1 24 ? 2.781 -4.781 1.12 1 98.94 24 THR B N 1
ATOM 1243 C CA . THR B 1 24 ? 1.497 -4.152 0.83 1 98.94 24 THR B CA 1
ATOM 1244 C C . THR B 1 24 ? 1.684 -2.92 -0.049 1 98.94 24 THR B C 1
ATOM 1246 O O . THR B 1 24 ? 0.958 -2.732 -1.028 1 98.94 24 THR B O 1
ATOM 1249 N N . ALA B 1 25 ? 2.668 -2.115 0.265 1 98.94 25 ALA B N 1
ATOM 1250 C CA . ALA B 1 25 ? 2.922 -0.906 -0.513 1 98.94 25 ALA B CA 1
ATOM 1251 C C . ALA B 1 25 ? 3.277 -1.247 -1.957 1 98.94 25 ALA B C 1
ATOM 1253 O O . ALA B 1 25 ? 2.699 -0.69 -2.895 1 98.94 25 ALA B O 1
ATOM 1254 N N . PHE B 1 26 ? 4.172 -2.174 -2.156 1 98.88 26 PHE B N 1
ATOM 1255 C CA . PHE B 1 26 ? 4.617 -2.531 -3.498 1 98.88 26 PHE B CA 1
ATOM 1256 C C . PHE B 1 26 ? 3.484 -3.176 -4.289 1 98.88 26 PHE B C 1
ATOM 1258 O O . PHE B 1 26 ? 3.248 -2.822 -5.445 1 98.88 26 PHE B O 1
ATOM 1265 N N . LEU B 1 27 ? 2.771 -4.102 -3.65 1 98.94 27 LEU B N 1
ATOM 1266 C CA . LEU B 1 27 ? 1.673 -4.766 -4.344 1 98.94 27 LEU B CA 1
ATOM 1267 C C . LEU B 1 27 ? 0.612 -3.756 -4.773 1 98.94 27 LEU B C 1
ATOM 1269 O O . LEU B 1 27 ? 0.094 -3.832 -5.891 1 98.94 27 LEU B O 1
ATOM 1273 N N . THR B 1 28 ? 0.292 -2.838 -3.904 1 98.94 28 THR B N 1
ATOM 1274 C CA . THR B 1 28 ? -0.697 -1.805 -4.195 1 98.94 28 THR B CA 1
ATOM 1275 C C . THR B 1 28 ? -0.237 -0.93 -5.359 1 98.94 28 THR B C 1
ATOM 1277 O O . THR B 1 28 ? -1.04 -0.556 -6.219 1 98.94 28 THR B O 1
ATOM 1280 N N . SER B 1 29 ? 1.07 -0.623 -5.383 1 98.94 29 SER B N 1
ATOM 1281 C CA . SER B 1 29 ? 1.573 0.206 -6.473 1 98.94 29 SER B CA 1
ATOM 1282 C C . SER B 1 29 ? 1.296 -0.437 -7.828 1 98.94 29 SER B C 1
ATOM 1284 O O . SER B 1 29 ? 0.927 0.25 -8.781 1 98.94 29 SER B O 1
ATOM 1286 N N . GLY B 1 30 ? 1.442 -1.732 -7.898 1 98.94 30 GLY B N 1
ATOM 1287 C CA . GLY B 1 30 ? 1.176 -2.445 -9.141 1 98.94 30 GLY B CA 1
ATOM 1288 C C . GLY B 1 30 ? -0.291 -2.441 -9.523 1 98.94 30 GLY B C 1
ATOM 1289 O O . GLY B 1 30 ? -0.627 -2.309 -10.703 1 98.94 30 GLY B O 1
ATOM 1290 N N . ILE B 1 31 ? -1.183 -2.611 -8.531 1 98.94 31 ILE B N 1
ATOM 1291 C CA . ILE B 1 31 ? -2.617 -2.609 -8.805 1 98.94 31 ILE B CA 1
ATOM 1292 C C . ILE B 1 31 ? -3.037 -1.246 -9.344 1 98.94 31 ILE B C 1
ATOM 1294 O O . ILE B 1 31 ? -3.783 -1.164 -10.328 1 98.94 31 ILE B O 1
ATOM 1298 N N . VAL B 1 32 ? -2.535 -0.192 -8.789 1 98.88 32 VAL B N 1
ATOM 1299 C CA . VAL B 1 32 ? -2.883 1.158 -9.219 1 98.88 32 VAL B CA 1
ATOM 1300 C C . VAL B 1 32 ? -2.346 1.409 -10.625 1 98.88 32 VAL B C 1
ATOM 1302 O O . VAL B 1 32 ? -3.025 2.014 -11.461 1 98.88 32 VAL B O 1
ATOM 1305 N N . ALA B 1 33 ? -1.134 0.951 -10.875 1 98.81 33 ALA B N 1
ATOM 1306 C CA . ALA B 1 33 ? -0.555 1.096 -12.203 1 98.81 33 ALA B CA 1
ATOM 1307 C C . ALA B 1 33 ? -1.403 0.38 -13.25 1 98.81 33 ALA B C 1
ATOM 1309 O O . ALA B 1 33 ? -1.577 0.88 -14.367 1 98.81 33 ALA B O 1
ATOM 1310 N N . GLN B 1 34 ? -1.914 -0.767 -12.906 1 98.75 34 GLN B N 1
ATOM 1311 C CA . GLN B 1 34 ? -2.719 -1.568 -13.82 1 98.75 34 GLN B CA 1
ATOM 1312 C C . GLN B 1 34 ? -4.098 -0.949 -14.031 1 98.75 34 GLN B C 1
ATOM 1314 O O . GLN B 1 34 ? -4.668 -1.043 -15.117 1 98.75 34 GLN B O 1
ATOM 1319 N N . PHE B 1 35 ? -4.641 -0.301 -12.969 1 98.69 35 PHE B N 1
ATOM 1320 C CA . PHE B 1 35 ? -6.008 0.212 -12.984 1 98.69 35 PHE B CA 1
ATOM 1321 C C . PHE B 1 35 ? -6.055 1.64 -12.453 1 98.69 35 PHE B C 1
ATOM 1323 O O . PHE B 1 35 ? -6.68 1.904 -11.422 1 98.69 35 PHE B O 1
ATOM 1330 N N . PRO B 1 36 ? -5.535 2.592 -13.25 1 98.44 36 PRO B N 1
ATOM 1331 C CA . PRO B 1 36 ? -5.531 3.971 -12.758 1 98.44 36 PRO B CA 1
ATOM 1332 C C . PRO B 1 36 ? -6.938 4.527 -12.539 1 98.44 36 PRO B C 1
ATOM 1334 O O . PRO B 1 36 ? -7.113 5.5 -11.805 1 98.44 36 PRO B O 1
ATOM 1337 N N . GLU B 1 37 ? -7.926 3.85 -13.078 1 97.62 37 GLU B N 1
ATOM 1338 C CA . GLU B 1 37 ? -9.305 4.328 -13 1 97.62 37 GLU B CA 1
ATOM 1339 C C . GLU B 1 37 ? -9.867 4.164 -11.594 1 97.62 37 GLU B C 1
ATOM 1341 O O . GLU B 1 37 ? -10.93 4.715 -11.281 1 97.62 37 GLU B O 1
ATOM 1346 N N . ILE B 1 38 ? -9.172 3.518 -10.711 1 98.31 38 ILE B N 1
ATOM 1347 C CA . ILE B 1 38 ? -9.688 3.326 -9.359 1 98.31 38 ILE B CA 1
ATOM 1348 C C . ILE B 1 38 ? -9.383 4.559 -8.508 1 98.31 38 ILE B C 1
ATOM 1350 O O . ILE B 1 38 ? -9.867 4.676 -7.379 1 98.31 38 ILE B O 1
ATOM 1354 N N . ILE B 1 39 ? -8.633 5.465 -8.992 1 98.69 39 ILE B N 1
ATOM 1355 C CA . ILE B 1 39 ? -8.266 6.672 -8.258 1 98.69 39 ILE B CA 1
ATOM 1356 C C . ILE B 1 39 ? -9.391 7.699 -8.367 1 98.69 39 ILE B C 1
ATOM 1358 O O . ILE B 1 39 ? -9.906 7.957 -9.453 1 98.69 39 ILE B O 1
ATOM 1362 N N . GLY B 1 40 ? -9.766 8.273 -7.207 1 98.25 40 GLY B N 1
ATOM 1363 C CA . GLY B 1 40 ? -10.891 9.188 -7.145 1 98.25 40 GLY B CA 1
ATOM 1364 C C . GLY B 1 40 ? -10.484 10.641 -7.242 1 98.25 40 GLY B C 1
ATOM 1365 O O . GLY B 1 40 ? -9.625 11 -8.047 1 98.25 40 GLY B O 1
ATOM 1366 N N . GLU B 1 41 ? -11.172 11.438 -6.516 1 98.38 41 GLU B N 1
ATOM 1367 C CA . GLU B 1 41 ? -10.953 12.883 -6.465 1 98.38 41 GLU B CA 1
ATOM 1368 C C . GLU B 1 41 ? -10.031 13.258 -5.305 1 98.38 41 GLU B C 1
ATOM 1370 O O . GLU B 1 41 ? -9.93 12.523 -4.32 1 98.38 41 GLU B O 1
ATOM 1375 N N . PRO B 1 42 ? -9.391 14.375 -5.422 1 98.75 42 PRO B N 1
ATOM 1376 C CA . PRO B 1 42 ? -8.516 14.812 -4.332 1 98.75 42 PRO B CA 1
ATOM 1377 C C . PRO B 1 42 ? -9.266 15.023 -3.02 1 98.75 42 PRO B C 1
ATOM 1379 O O . PRO B 1 42 ? -10.453 15.352 -3.031 1 98.75 42 PRO B O 1
ATOM 1382 N N . TYR B 1 43 ? -8.555 14.773 -1.933 1 98.81 43 TYR B N 1
ATOM 1383 C CA . TYR B 1 43 ? -9.07 15.109 -0.61 1 98.81 43 TYR B CA 1
ATOM 1384 C C . TYR B 1 43 ? -8.812 16.578 -0.277 1 98.81 43 TYR B C 1
ATOM 1386 O O . TYR B 1 43 ? -7.785 17.125 -0.673 1 98.81 43 TYR B O 1
ATOM 1394 N N . ARG B 1 44 ? -9.742 17.172 0.397 1 98.81 44 ARG B N 1
ATOM 1395 C CA . ARG B 1 44 ? -9.625 18.531 0.892 1 98.81 44 ARG B CA 1
ATOM 1396 C C . ARG B 1 44 ? -10.047 18.625 2.354 1 98.81 44 ARG B C 1
ATOM 1398 O O . ARG B 1 44 ? -11.062 18.047 2.75 1 98.81 44 ARG B O 1
ATOM 1405 N N . ASP B 1 45 ? -9.203 19.297 3.123 1 98.81 45 ASP B N 1
ATOM 1406 C CA . ASP B 1 45 ? -9.594 19.438 4.52 1 98.81 45 ASP B CA 1
ATOM 1407 C C . ASP B 1 45 ? -10.422 20.703 4.734 1 98.81 45 ASP B C 1
ATOM 1409 O O . ASP B 1 45 ? -10.68 21.453 3.785 1 98.81 45 ASP B O 1
ATOM 1413 N N . ARG B 1 46 ? -10.859 20.812 5.945 1 98.75 46 ARG B N 1
ATOM 1414 C CA . ARG B 1 46 ? -11.75 21.938 6.254 1 98.75 46 ARG B CA 1
ATOM 1415 C C . ARG B 1 46 ? -11.094 23.266 5.934 1 98.75 46 ARG B C 1
ATOM 1417 O O . ARG B 1 46 ? -11.766 24.219 5.551 1 98.75 46 ARG B O 1
ATOM 1424 N N . ALA B 1 47 ? -9.789 23.359 6.082 1 98.5 47 ALA B N 1
ATOM 1425 C CA . ALA B 1 47 ? -9.047 24.609 5.863 1 98.5 47 ALA B CA 1
ATOM 1426 C C . ALA B 1 47 ? -8.75 24.812 4.379 1 98.5 47 ALA B C 1
ATOM 1428 O O . ALA B 1 47 ? -8.125 25.812 3.998 1 98.5 47 ALA B O 1
ATOM 1429 N N . GLY B 1 48 ? -9.117 23.859 3.504 1 98.38 48 GLY B N 1
ATOM 1430 C CA . GLY B 1 48 ? -8.953 24 2.064 1 98.38 48 GLY B CA 1
ATOM 1431 C C . GLY B 1 48 ? -7.66 23.406 1.545 1 98.38 48 GLY B C 1
ATOM 1432 O O . GLY B 1 48 ? -7.359 23.516 0.354 1 98.38 48 GLY B O 1
ATOM 1433 N N . ASN B 1 49 ? -6.816 22.812 2.432 1 98.75 49 ASN B N 1
ATOM 1434 C CA . ASN B 1 49 ? -5.602 22.141 1.979 1 98.75 49 ASN B CA 1
ATOM 1435 C C . ASN B 1 49 ? -5.918 20.938 1.093 1 98.75 49 ASN B C 1
ATOM 1437 O O . ASN B 1 49 ? -6.855 20.188 1.37 1 98.75 49 ASN B O 1
ATOM 1441 N N . LEU B 1 50 ? -5.141 20.797 0.055 1 98.75 50 LEU B N 1
ATOM 1442 C CA . LEU B 1 50 ? -5.332 19.734 -0.916 1 98.75 50 LEU B CA 1
ATOM 1443 C C . LEU B 1 50 ? -4.438 18.531 -0.588 1 98.75 50 LEU B C 1
ATOM 1445 O O . LEU B 1 50 ? -3.268 18.703 -0.237 1 98.75 50 LEU B O 1
ATOM 1449 N N . TYR B 1 51 ? -4.957 17.359 -0.717 1 98.94 51 TYR B N 1
ATOM 1450 C CA . TYR B 1 51 ? -4.27 16.078 -0.552 1 98.94 51 TYR B CA 1
ATOM 1451 C C . TYR B 1 51 ? -4.477 15.188 -1.768 1 98.94 51 TYR B C 1
ATOM 1453 O O . TYR B 1 51 ? -5.328 15.477 -2.615 1 98.94 51 TYR B O 1
ATOM 1461 N N . ASN B 1 52 ? -3.719 14.195 -1.857 1 98.94 52 ASN B N 1
ATOM 1462 C CA . ASN B 1 52 ? -3.824 13.273 -2.984 1 98.94 52 ASN B CA 1
ATOM 1463 C C . ASN B 1 52 ? -5.184 12.586 -3.018 1 98.94 52 ASN B C 1
ATOM 1465 O O . ASN B 1 52 ? -5.734 12.234 -1.97 1 98.94 52 ASN B O 1
ATOM 1469 N N . PRO B 1 53 ? -5.703 12.367 -4.285 1 98.88 53 PRO B N 1
ATOM 1470 C CA . PRO B 1 53 ? -6.75 11.344 -4.375 1 98.88 53 PRO B CA 1
ATOM 1471 C C . PRO B 1 53 ? -6.234 9.938 -4.07 1 98.88 53 PRO B C 1
ATOM 1473 O O . PRO B 1 53 ? -5.027 9.688 -4.156 1 98.88 53 PRO B O 1
ATOM 1476 N N . MET B 1 54 ? -7.102 9.055 -3.637 1 98.81 54 MET B N 1
ATOM 1477 C CA . MET B 1 54 ? -6.746 7.676 -3.336 1 98.81 54 MET B CA 1
ATOM 1478 C C . MET B 1 54 ? -7.73 6.703 -3.98 1 98.81 54 MET B C 1
ATOM 1480 O O . MET B 1 54 ? -8.656 7.125 -4.68 1 98.81 54 MET B O 1
ATOM 1484 N N . SER B 1 55 ? -7.484 5.477 -3.844 1 98.62 55 SER B N 1
ATOM 1485 C CA . SER B 1 55 ? -8.375 4.457 -4.391 1 98.62 55 SER B CA 1
ATOM 1486 C C . SER B 1 55 ? -9.805 4.648 -3.9 1 98.62 55 SER B C 1
ATOM 1488 O O . SER B 1 55 ? -10.031 4.863 -2.709 1 98.62 55 SER B O 1
ATOM 1490 N N . ILE B 1 56 ? -10.734 4.547 -4.855 1 98.19 56 ILE B N 1
ATOM 1491 C CA . ILE B 1 56 ? -12.141 4.645 -4.477 1 98.19 56 ILE B CA 1
ATOM 1492 C C . ILE B 1 56 ? -12.656 3.273 -4.051 1 98.19 56 ILE B C 1
ATOM 1494 O O . ILE B 1 56 ? -13.719 3.168 -3.432 1 98.19 56 ILE B O 1
ATOM 1498 N N . GLN B 1 57 ? -11.961 2.252 -4.461 1 97.25 57 GLN B N 1
ATOM 1499 C CA . GLN B 1 57 ? -12.398 0.897 -4.133 1 97.25 57 GLN B CA 1
ATOM 1500 C C . GLN B 1 57 ? -11.734 0.405 -2.848 1 97.25 57 GLN B C 1
ATOM 1502 O O . GLN B 1 57 ? -10.547 0.624 -2.631 1 97.25 57 GLN B O 1
ATOM 1507 N N . PRO B 1 58 ? -12.508 -0.343 -2.012 1 96.56 58 PRO B N 1
ATOM 1508 C CA . PRO B 1 58 ? -11.914 -0.969 -0.828 1 96.56 58 PRO B CA 1
ATOM 1509 C C . PRO B 1 58 ? -10.859 -2.016 -1.183 1 96.56 58 PRO B C 1
ATOM 1511 O O . PRO B 1 58 ? -10.914 -2.609 -2.262 1 96.56 58 PRO B O 1
ATOM 1514 N N . VAL B 1 59 ? -9.938 -2.172 -0.298 1 97.56 59 VAL B N 1
ATOM 1515 C CA . VAL B 1 59 ? -8.914 -3.209 -0.405 1 97.56 59 VAL B CA 1
ATOM 1516 C C . VAL B 1 59 ? -9.094 -4.223 0.721 1 97.56 59 VAL B C 1
ATOM 1518 O O . VAL B 1 59 ? -9.078 -3.861 1.899 1 97.56 59 VAL B O 1
ATOM 1521 N N . ILE B 1 60 ? -9.281 -5.41 0.345 1 97.75 60 ILE B N 1
ATOM 1522 C CA . ILE B 1 60 ? -9.328 -6.461 1.355 1 97.75 60 ILE B CA 1
ATOM 1523 C C . ILE B 1 60 ? -7.926 -7.039 1.562 1 97.75 60 ILE B C 1
ATOM 1525 O O . ILE B 1 60 ? -7.254 -7.414 0.597 1 97.75 60 ILE B O 1
ATOM 1529 N N . VAL B 1 61 ? -7.5 -7.086 2.803 1 98.75 61 VAL B N 1
ATOM 1530 C CA . VAL B 1 61 ? -6.199 -7.668 3.125 1 98.75 61 VAL B CA 1
ATOM 1531 C C . VAL B 1 61 ? -6.395 -9 3.838 1 98.75 61 VAL B C 1
ATOM 1533 O O . VAL B 1 61 ? -7.02 -9.062 4.898 1 98.75 61 VAL B O 1
ATOM 1536 N N . LEU B 1 62 ? -5.824 -10.016 3.234 1 98.88 62 LEU B N 1
ATOM 1537 C CA . LEU B 1 62 ? -5.957 -11.383 3.709 1 98.88 62 LEU B CA 1
ATOM 1538 C C . LEU B 1 62 ? -4.605 -11.953 4.117 1 98.88 62 LEU B C 1
ATOM 1540 O O . LEU B 1 62 ? -3.562 -11.367 3.818 1 98.88 62 LEU B O 1
ATOM 1544 N N . SER B 1 63 ? -4.652 -13.039 4.863 1 98.88 63 SER B N 1
ATOM 1545 C CA . SER B 1 63 ? -3.48 -13.781 5.312 1 98.88 63 SER B CA 1
ATOM 1546 C C . SER B 1 63 ? -3.574 -15.258 4.93 1 98.88 63 SER B C 1
ATOM 1548 O O . SER B 1 63 ? -4.66 -15.836 4.949 1 98.88 63 SER B O 1
ATOM 1550 N N . ALA B 1 64 ? -2.482 -15.828 4.559 1 98.81 64 ALA B N 1
ATOM 1551 C CA . ALA B 1 64 ? -2.416 -17.25 4.223 1 98.81 64 ALA B CA 1
ATOM 1552 C C . ALA B 1 64 ? -1.035 -17.828 4.531 1 98.81 64 ALA B C 1
ATOM 1554 O O . ALA B 1 64 ? -0.056 -17.078 4.633 1 98.81 64 ALA B O 1
ATOM 1555 N N . ASP B 1 65 ? -0.966 -19.141 4.758 1 98.62 65 ASP B N 1
ATOM 1556 C CA . ASP B 1 65 ? 0.341 -19.781 4.852 1 98.62 65 ASP B CA 1
ATOM 1557 C C . ASP B 1 65 ? 0.988 -19.922 3.477 1 98.62 65 ASP B C 1
ATOM 1559 O O . ASP B 1 65 ? 0.365 -19.609 2.459 1 98.62 65 ASP B O 1
ATOM 1563 N N . ALA B 1 66 ? 2.197 -20.359 3.443 1 98.31 66 ALA B N 1
ATOM 1564 C CA . ALA B 1 66 ? 2.994 -20.406 2.221 1 98.31 66 ALA B CA 1
ATOM 1565 C C . ALA B 1 66 ? 2.34 -21.312 1.18 1 98.31 66 ALA B C 1
ATOM 1567 O O . ALA B 1 66 ? 2.299 -20.984 -0.006 1 98.31 66 ALA B O 1
ATOM 1568 N N . ALA B 1 67 ? 1.858 -22.469 1.596 1 98.44 67 ALA B N 1
ATOM 1569 C CA . ALA B 1 67 ? 1.249 -23.406 0.664 1 98.44 67 ALA B CA 1
ATOM 1570 C C . ALA B 1 67 ? 0.002 -22.812 0.016 1 98.44 67 ALA B C 1
ATOM 1572 O O . ALA B 1 67 ? -0.19 -22.938 -1.197 1 98.44 67 ALA B O 1
ATOM 1573 N N . THR B 1 68 ? -0.839 -22.172 0.814 1 98.75 68 THR B N 1
ATOM 1574 C CA . THR B 1 68 ? -2.053 -21.531 0.311 1 98.75 68 THR B CA 1
ATOM 1575 C C . THR B 1 68 ? -1.71 -20.391 -0.645 1 98.75 68 THR B C 1
ATOM 1577 O O . THR B 1 68 ? -2.367 -20.219 -1.674 1 98.75 68 THR B O 1
ATOM 1580 N N . LEU B 1 69 ? -0.675 -19.625 -0.362 1 98.81 69 LEU B N 1
ATOM 1581 C CA . LEU B 1 69 ? -0.239 -18.562 -1.249 1 98.81 69 LEU B CA 1
ATOM 1582 C C . LEU B 1 69 ? 0.199 -19.109 -2.6 1 98.81 69 LEU B C 1
ATOM 1584 O O . LEU B 1 69 ? -0.085 -18.516 -3.643 1 98.81 69 LEU B O 1
ATOM 1588 N N . GLY B 1 70 ? 0.916 -20.203 -2.557 1 98.62 70 GLY B N 1
ATOM 1589 C CA . GLY B 1 70 ? 1.269 -20.859 -3.807 1 98.62 70 GLY B CA 1
ATOM 1590 C C . GLY B 1 70 ? 0.061 -21.266 -4.625 1 98.62 70 GLY B C 1
ATOM 1591 O O . GLY B 1 70 ? 0.047 -21.094 -5.848 1 98.62 70 GLY B O 1
ATOM 1592 N N . THR B 1 71 ? -0.947 -21.781 -3.98 1 98.75 71 THR B N 1
ATOM 1593 C CA . THR B 1 71 ? -2.18 -22.203 -4.645 1 98.75 71 THR B CA 1
ATOM 1594 C C . THR B 1 71 ? -2.891 -21 -5.258 1 98.75 71 THR B C 1
ATOM 1596 O O . THR B 1 71 ? -3.348 -21.062 -6.402 1 98.75 71 THR B O 1
ATOM 1599 N N . ILE B 1 72 ? -2.979 -19.953 -4.516 1 98.88 72 ILE B N 1
ATOM 1600 C CA . ILE B 1 72 ? -3.607 -18.703 -4.969 1 98.88 72 ILE B CA 1
ATOM 1601 C C . ILE B 1 72 ? -2.873 -18.172 -6.199 1 98.88 72 ILE B C 1
ATOM 1603 O O . ILE B 1 72 ? -3.502 -17.766 -7.176 1 98.88 72 ILE B O 1
ATOM 1607 N N . HIS B 1 73 ? -1.557 -18.25 -6.086 1 98.88 73 HIS B N 1
ATOM 1608 C CA . HIS B 1 73 ? -0.708 -17.859 -7.203 1 98.88 73 HIS B CA 1
ATOM 1609 C C . HIS B 1 73 ? -1.033 -18.656 -8.453 1 98.88 73 HIS B C 1
ATOM 1611 O O . HIS B 1 73 ? -1.283 -18.094 -9.516 1 98.88 73 HIS B O 1
ATOM 1617 N N . ARG B 1 74 ? -1.111 -19.922 -8.367 1 98.56 74 ARG B N 1
ATOM 1618 C CA . ARG B 1 74 ? -1.396 -20.797 -9.5 1 98.56 74 ARG B CA 1
ATOM 1619 C C . ARG B 1 74 ? -2.812 -20.578 -10.023 1 98.56 74 ARG B C 1
ATOM 1621 O O . ARG B 1 74 ? -3.043 -20.562 -11.234 1 98.56 74 ARG B O 1
ATOM 1628 N N . ARG B 1 75 ? -3.744 -20.375 -9.164 1 98.81 75 ARG B N 1
ATOM 1629 C CA . ARG B 1 75 ? -5.125 -20.125 -9.562 1 98.81 75 ARG B CA 1
ATOM 1630 C C . ARG B 1 75 ? -5.238 -18.844 -10.391 1 98.81 75 ARG B C 1
ATOM 1632 O O . ARG B 1 75 ? -5.98 -18.797 -11.375 1 98.81 75 ARG B O 1
ATOM 1639 N N . ALA B 1 76 ? -4.539 -17.812 -9.961 1 98.88 76 ALA B N 1
ATOM 1640 C CA . ALA B 1 76 ? -4.566 -16.562 -10.703 1 98.88 76 ALA B CA 1
ATOM 1641 C C . ALA B 1 76 ? -4.031 -16.75 -12.117 1 98.88 76 ALA B C 1
ATOM 1643 O O . ALA B 1 76 ? -4.629 -16.281 -13.086 1 98.88 76 ALA B O 1
ATOM 1644 N N . LEU B 1 77 ? -2.92 -17.469 -12.227 1 98.69 77 LEU B N 1
ATOM 1645 C CA . LEU B 1 77 ? -2.307 -17.719 -13.523 1 98.69 77 LEU B CA 1
ATOM 1646 C C . LEU B 1 77 ? -3.238 -18.547 -14.414 1 98.69 77 LEU B C 1
ATOM 1648 O O . LEU B 1 77 ? -3.414 -18.234 -15.594 1 98.69 77 LEU B O 1
ATOM 1652 N N . GLU B 1 78 ? -3.863 -19.531 -13.812 1 98.31 78 GLU B N 1
ATOM 1653 C CA . GLU B 1 78 ? -4.754 -20.422 -14.555 1 98.31 78 GLU B CA 1
ATOM 1654 C C . GLU B 1 78 ? -5.949 -19.656 -15.117 1 98.31 78 GLU B C 1
ATOM 1656 O O . GLU B 1 78 ? -6.48 -20.016 -16.172 1 98.31 78 GLU B O 1
ATOM 1661 N N . ARG B 1 79 ? -6.301 -18.641 -14.5 1 98.44 79 ARG B N 1
ATOM 1662 C CA . ARG B 1 79 ? -7.5 -17.891 -14.867 1 98.44 79 ARG B CA 1
ATOM 1663 C C . ARG B 1 79 ? -7.141 -16.625 -15.641 1 98.44 79 ARG B C 1
ATOM 1665 O O . ARG B 1 79 ? -8 -15.781 -15.898 1 98.44 79 ARG B O 1
ATOM 1672 N N . GLY B 1 80 ? -5.883 -16.391 -15.914 1 98.19 80 GLY B N 1
ATOM 1673 C CA . GLY B 1 80 ? -5.418 -15.305 -16.75 1 98.19 80 GLY B CA 1
ATOM 1674 C C . GLY B 1 80 ? -5.445 -13.953 -16.062 1 98.19 80 GLY B C 1
ATOM 1675 O O . GLY B 1 80 ? -5.578 -12.914 -16.719 1 98.19 80 GLY B O 1
ATOM 1676 N N . VAL B 1 81 ? -5.414 -13.961 -14.75 1 98.75 81 VAL B N 1
ATOM 1677 C CA . VAL B 1 81 ? -5.426 -12.703 -14.008 1 98.75 81 VAL B CA 1
ATOM 1678 C C . VAL B 1 81 ? -3.994 -12.219 -13.789 1 98.75 81 VAL B C 1
ATOM 1680 O O . VAL B 1 81 ? -3.17 -12.938 -13.219 1 98.75 81 VAL B O 1
ATOM 1683 N N . THR B 1 82 ? -3.676 -11.039 -14.297 1 98.88 82 THR B N 1
ATOM 1684 C CA . THR B 1 82 ? -2.379 -10.43 -14.031 1 98.88 82 THR B CA 1
ATOM 1685 C C . THR B 1 82 ? -2.334 -9.852 -12.617 1 98.88 82 THR B C 1
ATOM 1687 O O . THR B 1 82 ? -3.15 -8.992 -12.266 1 98.88 82 THR B O 1
ATOM 1690 N N . THR B 1 83 ? -1.396 -10.328 -11.82 1 98.94 83 THR B N 1
ATOM 1691 C CA . THR B 1 83 ? -1.318 -9.938 -10.422 1 98.94 83 THR B CA 1
ATOM 1692 C C . THR B 1 83 ? -0.05 -9.133 -10.156 1 98.94 83 THR B C 1
ATOM 1694 O O . THR B 1 83 ? 0.861 -9.102 -10.984 1 98.94 83 THR B O 1
ATOM 1697 N N . SER B 1 84 ? -0.002 -8.367 -9.062 1 98.94 84 SER B N 1
ATOM 1698 C CA . SER B 1 84 ? 1.239 -8.008 -8.383 1 98.94 84 SER B CA 1
ATOM 1699 C C . SER B 1 84 ? 1.705 -9.133 -7.457 1 98.94 84 SER B C 1
ATOM 1701 O O . SER B 1 84 ? 0.921 -9.656 -6.664 1 98.94 84 SER B O 1
ATOM 1703 N N . ALA B 1 85 ? 2.932 -9.445 -7.539 1 98.94 85 ALA B N 1
ATOM 1704 C CA . ALA B 1 85 ? 3.434 -10.539 -6.715 1 98.94 85 ALA B CA 1
ATOM 1705 C C . ALA B 1 85 ? 4.805 -10.211 -6.133 1 98.94 85 ALA B C 1
ATOM 1707 O O . ALA B 1 85 ? 5.586 -9.477 -6.746 1 98.94 85 ALA B O 1
ATOM 1708 N N . TYR B 1 86 ? 5.059 -10.656 -4.988 1 98.88 86 TYR B N 1
ATOM 1709 C CA . TYR B 1 86 ? 6.293 -10.469 -4.238 1 98.88 86 TYR B CA 1
ATOM 1710 C C . TYR B 1 86 ? 6.844 -11.805 -3.756 1 98.88 86 TYR B C 1
ATOM 1712 O O . TYR B 1 86 ? 6.145 -12.57 -3.082 1 98.88 86 TYR B O 1
ATOM 1720 N N . VAL B 1 87 ? 8.062 -12.133 -4.117 1 98.81 87 VAL B N 1
ATOM 1721 C CA . VAL B 1 87 ? 8.672 -13.375 -3.666 1 98.81 87 VAL B CA 1
ATOM 1722 C C . VAL B 1 87 ? 9.672 -13.086 -2.551 1 98.81 87 VAL B C 1
ATOM 1724 O O . VAL B 1 87 ? 10.211 -11.984 -2.467 1 98.81 87 VAL B O 1
ATOM 1727 N N . GLU B 1 88 ? 9.977 -14.055 -1.789 1 98.38 88 GLU B N 1
ATOM 1728 C CA . GLU B 1 88 ? 10.781 -13.922 -0.577 1 98.38 88 GLU B CA 1
ATOM 1729 C C . GLU B 1 88 ? 12.156 -13.344 -0.887 1 98.38 88 GLU B C 1
ATOM 1731 O O . GLU B 1 88 ? 12.688 -12.531 -0.122 1 98.38 88 GLU B O 1
ATOM 1736 N N . GLU B 1 89 ? 12.719 -13.727 -1.963 1 98.06 89 GLU B N 1
ATOM 1737 C CA . GLU B 1 89 ? 14.078 -13.352 -2.338 1 98.06 89 GLU B CA 1
ATOM 1738 C C . GLU B 1 89 ? 14.195 -11.852 -2.588 1 98.06 89 GLU B C 1
ATOM 1740 O O . GLU B 1 89 ? 15.297 -11.297 -2.582 1 98.06 89 GLU B O 1
ATOM 1745 N N . MET B 1 90 ? 13.086 -11.18 -2.803 1 98.19 90 MET B N 1
ATOM 1746 C CA . MET B 1 90 ? 13.094 -9.742 -3.084 1 98.19 90 MET B CA 1
ATOM 1747 C C . MET B 1 90 ? 13.453 -8.945 -1.835 1 98.19 90 MET B C 1
ATOM 1749 O O . MET B 1 90 ? 13.883 -7.797 -1.931 1 98.19 90 MET B O 1
ATOM 1753 N N . PHE B 1 91 ? 13.344 -9.594 -0.656 1 97.31 91 PHE B N 1
ATOM 1754 C CA . PHE B 1 91 ? 13.734 -8.906 0.571 1 97.31 91 PHE B CA 1
ATOM 1755 C C . PHE B 1 91 ? 15.242 -8.695 0.619 1 97.31 91 PHE B C 1
ATOM 1757 O O . PHE B 1 91 ? 15.734 -7.852 1.375 1 97.31 91 PHE B O 1
ATOM 1764 N N . SER B 1 92 ? 15.969 -9.43 -0.158 1 95.44 92 SER B N 1
ATOM 1765 C CA . SER B 1 92 ? 17.422 -9.391 -0.103 1 95.44 92 SER B CA 1
ATOM 1766 C C . SER B 1 92 ? 18 -8.438 -1.152 1 95.44 92 SER B C 1
ATOM 1768 O O . SER B 1 92 ? 19.219 -8.305 -1.279 1 95.44 92 SER B O 1
ATOM 1770 N N . THR B 1 93 ? 17.109 -7.816 -1.924 1 92.31 93 THR B N 1
ATOM 1771 C CA . THR B 1 93 ? 17.531 -6.859 -2.939 1 92.31 93 THR B CA 1
ATOM 1772 C C . THR B 1 93 ? 17 -5.465 -2.625 1 92.31 93 THR B C 1
ATOM 1774 O O . THR B 1 93 ? 16.234 -5.285 -1.683 1 92.31 93 THR B O 1
ATOM 1777 N N . GLY B 1 94 ? 17.547 -4.445 -3.293 1 83.69 94 GLY B N 1
ATOM 1778 C CA . GLY B 1 94 ? 17.203 -3.094 -2.891 1 83.69 94 GLY B CA 1
ATOM 1779 C C . GLY B 1 94 ? 16.766 -2.219 -4.055 1 83.69 94 GLY B C 1
ATOM 1780 O O . GLY B 1 94 ? 16.453 -1.039 -3.869 1 83.69 94 GLY B O 1
ATOM 1781 N N . HIS B 1 95 ? 16.859 -2.742 -5.258 1 89.56 95 HIS B N 1
ATOM 1782 C CA . HIS B 1 95 ? 16.422 -1.949 -6.406 1 89.56 95 HIS B CA 1
ATOM 1783 C C . HIS B 1 95 ? 15.633 -2.795 -7.395 1 89.56 95 HIS B C 1
ATOM 1785 O O . HIS B 1 95 ? 15.766 -4.02 -7.414 1 89.56 95 HIS B O 1
ATOM 1791 N N . ASP B 1 96 ? 14.922 -2.086 -8.188 1 95.44 96 ASP B N 1
ATOM 1792 C CA . ASP B 1 96 ? 13.906 -2.678 -9.047 1 95.44 96 ASP B CA 1
ATOM 1793 C C . ASP B 1 96 ? 14.508 -3.707 -10 1 95.44 96 ASP B C 1
ATOM 1795 O O . ASP B 1 96 ? 13.977 -4.809 -10.148 1 95.44 96 ASP B O 1
ATOM 1799 N N . VAL B 1 97 ? 15.602 -3.402 -10.641 1 96.06 97 VAL B N 1
ATOM 1800 C CA . VAL B 1 97 ? 16.234 -4.293 -11.609 1 96.06 97 VAL B CA 1
ATOM 1801 C C . VAL B 1 97 ? 16.625 -5.605 -10.93 1 96.06 97 VAL B C 1
ATOM 1803 O O . VAL B 1 97 ? 16.391 -6.688 -11.469 1 96.06 97 VAL B O 1
ATOM 1806 N N . ALA B 1 98 ? 17.188 -5.469 -9.727 1 96.94 98 ALA B N 1
ATOM 1807 C CA . ALA B 1 98 ? 17.578 -6.668 -8.984 1 96.94 98 ALA B CA 1
ATOM 1808 C C . ALA B 1 98 ? 16.344 -7.457 -8.547 1 96.94 98 ALA B C 1
ATOM 1810 O O . ALA B 1 98 ? 16.359 -8.695 -8.539 1 96.94 98 ALA B O 1
ATOM 1811 N N . ASN B 1 99 ? 15.289 -6.801 -8.133 1 98 99 ASN B N 1
ATOM 1812 C CA . ASN B 1 99 ? 14.039 -7.473 -7.777 1 98 99 ASN B CA 1
ATOM 1813 C C . ASN B 1 99 ? 13.484 -8.289 -8.945 1 98 99 ASN B C 1
ATOM 1815 O O . ASN B 1 99 ? 13.133 -9.453 -8.781 1 98 99 ASN B O 1
ATOM 1819 N N . ARG B 1 100 ? 13.453 -7.691 -10.109 1 98.44 100 ARG B N 1
ATOM 1820 C CA . ARG B 1 100 ? 12.938 -8.383 -11.281 1 98.44 100 ARG B CA 1
ATOM 1821 C C . ARG B 1 100 ? 13.828 -9.555 -11.664 1 98.44 100 ARG B C 1
ATOM 1823 O O . ARG B 1 100 ? 13.336 -10.594 -12.117 1 98.44 100 ARG B O 1
ATOM 1830 N N . ALA B 1 101 ? 15.125 -9.367 -11.453 1 98.12 101 ALA B N 1
ATOM 1831 C CA . ALA B 1 101 ? 16.047 -10.445 -11.781 1 98.12 101 ALA B CA 1
ATOM 1832 C C . ALA B 1 101 ? 15.82 -11.664 -10.891 1 98.12 101 ALA B C 1
ATOM 1834 O O . ALA B 1 101 ? 15.742 -12.797 -11.383 1 98.12 101 ALA B O 1
ATOM 1835 N N . VAL B 1 102 ? 15.68 -11.445 -9.617 1 98.38 102 VAL B N 1
ATOM 1836 C CA . VAL B 1 102 ? 15.477 -12.586 -8.719 1 98.38 102 VAL B CA 1
ATOM 1837 C C . VAL B 1 102 ? 14.086 -13.172 -8.945 1 98.38 102 VAL B C 1
ATOM 1839 O O . VAL B 1 102 ? 13.898 -14.391 -8.859 1 98.38 102 VAL B O 1
ATOM 1842 N N . PHE B 1 103 ? 13.125 -12.375 -9.195 1 98.62 103 PHE B N 1
ATOM 1843 C CA . PHE B 1 103 ? 11.773 -12.828 -9.516 1 98.62 103 PHE B CA 1
ATOM 1844 C C . PHE B 1 103 ? 11.789 -13.773 -10.711 1 98.62 103 PHE B C 1
ATOM 1846 O O . PHE B 1 103 ? 11.102 -14.797 -10.711 1 98.62 103 PHE B O 1
ATOM 1853 N N . ALA B 1 104 ? 12.586 -13.5 -11.664 1 98.62 104 ALA B N 1
ATOM 1854 C CA . ALA B 1 104 ? 12.656 -14.234 -12.93 1 98.62 104 ALA B CA 1
ATOM 1855 C C . ALA B 1 104 ? 13.359 -15.57 -12.75 1 98.62 104 ALA B C 1
ATOM 1857 O O . ALA B 1 104 ? 13.383 -16.391 -13.664 1 98.62 104 ALA B O 1
ATOM 1858 N N . GLU B 1 105 ? 13.906 -15.805 -11.586 1 98.44 105 GLU B N 1
ATOM 1859 C CA . GLU B 1 105 ? 14.586 -17.078 -11.312 1 98.44 105 GLU B CA 1
ATOM 1860 C C . GLU B 1 105 ? 13.586 -18.172 -10.961 1 98.44 105 GLU B C 1
ATOM 1862 O O . GLU B 1 105 ? 13.922 -19.359 -10.961 1 98.44 105 GLU B O 1
ATOM 1867 N N . PHE B 1 106 ? 12.391 -17.797 -10.688 1 98.44 106 PHE B N 1
ATOM 1868 C CA . PHE B 1 106 ? 11.422 -18.75 -10.156 1 98.44 106 PHE B CA 1
ATOM 1869 C C . PHE B 1 106 ? 10.242 -18.906 -11.109 1 98.44 106 PHE B C 1
ATOM 1871 O O . PHE B 1 106 ? 10.008 -18.047 -11.961 1 98.44 106 PHE B O 1
ATOM 1878 N N . ALA B 1 107 ? 9.562 -20.031 -10.945 1 98.25 107 ALA B N 1
ATOM 1879 C CA . ALA B 1 107 ? 8.32 -20.375 -11.641 1 98.25 107 ALA B CA 1
ATOM 1880 C C . ALA B 1 107 ? 7.223 -20.734 -10.648 1 98.25 107 ALA B C 1
ATOM 1882 O O . ALA B 1 107 ? 7.473 -20.859 -9.445 1 98.25 107 ALA B O 1
ATOM 1883 N N . PRO B 1 108 ? 5.996 -20.859 -11.125 1 97.5 108 PRO B N 1
ATOM 1884 C CA . PRO B 1 108 ? 4.898 -21.094 -10.188 1 97.5 108 PRO B CA 1
ATOM 1885 C C . PRO B 1 108 ? 5.137 -22.328 -9.312 1 97.5 108 PRO B C 1
ATOM 1887 O O . PRO B 1 108 ? 4.672 -22.375 -8.164 1 97.5 108 PRO B O 1
ATOM 1890 N N . ASP B 1 109 ? 5.926 -23.234 -9.688 1 96.44 109 ASP B N 1
ATOM 1891 C CA . ASP B 1 109 ? 6.094 -24.5 -8.961 1 96.44 109 ASP B CA 1
ATOM 1892 C C . ASP B 1 109 ? 7.152 -24.359 -7.867 1 96.44 109 ASP B C 1
ATOM 1894 O O . ASP B 1 109 ? 7.242 -25.203 -6.973 1 96.44 109 ASP B O 1
ATOM 1898 N N . ASP B 1 110 ? 7.969 -23.281 -7.91 1 97.88 110 ASP B N 1
ATOM 1899 C CA . ASP B 1 110 ? 9.023 -23.203 -6.898 1 97.88 110 ASP B CA 1
ATOM 1900 C C . ASP B 1 110 ? 9.141 -21.781 -6.344 1 97.88 110 ASP B C 1
ATOM 1902 O O . ASP B 1 110 ? 10.07 -21.484 -5.582 1 97.88 110 ASP B O 1
ATOM 1906 N N . ALA B 1 111 ? 8.281 -20.891 -6.766 1 98.31 111 ALA B N 1
ATOM 1907 C CA . ALA B 1 111 ? 8.289 -19.531 -6.223 1 98.31 111 ALA B CA 1
ATOM 1908 C C . ALA B 1 111 ? 7.824 -19.516 -4.77 1 98.31 111 ALA B C 1
ATOM 1910 O O . ALA B 1 111 ? 6.832 -20.172 -4.426 1 98.31 111 ALA B O 1
ATOM 1911 N N . ARG B 1 112 ? 8.531 -18.859 -3.895 1 98.19 112 ARG B N 1
ATOM 1912 C CA . ARG B 1 112 ? 8.109 -18.609 -2.52 1 98.19 112 ARG B CA 1
ATOM 1913 C C . ARG B 1 112 ? 7.414 -17.266 -2.393 1 98.19 112 ARG B C 1
ATOM 1915 O O . ARG B 1 112 ? 7.988 -16.312 -1.859 1 98.19 112 ARG B O 1
ATOM 1922 N N . ILE B 1 113 ? 6.137 -17.25 -2.775 1 98.81 113 ILE B N 1
ATOM 1923 C CA . ILE B 1 113 ? 5.32 -16.047 -2.738 1 98.81 113 ILE B CA 1
ATOM 1924 C C . ILE B 1 113 ? 5.094 -15.617 -1.29 1 98.81 113 ILE B C 1
ATOM 1926 O O . ILE B 1 113 ? 4.699 -16.422 -0.451 1 98.81 113 ILE B O 1
ATOM 1930 N N . VAL B 1 114 ? 5.355 -14.344 -1.013 1 98.88 114 VAL B N 1
ATOM 1931 C CA . VAL B 1 114 ? 5.074 -13.852 0.333 1 98.88 114 VAL B CA 1
ATOM 1932 C C . VAL B 1 114 ? 3.893 -12.883 0.296 1 98.88 114 VAL B C 1
ATOM 1934 O O . VAL B 1 114 ? 3.32 -12.555 1.337 1 98.88 114 VAL B O 1
ATOM 1937 N N . GLY B 1 115 ? 3.537 -12.375 -0.858 1 98.94 115 GLY B N 1
ATOM 1938 C CA . GLY B 1 115 ? 2.389 -11.508 -1.064 1 98.94 115 GLY B CA 1
ATOM 1939 C C . GLY B 1 115 ? 1.912 -11.477 -2.504 1 98.94 115 GLY B C 1
ATOM 1940 O O . GLY B 1 115 ? 2.721 -11.555 -3.434 1 98.94 115 GLY B O 1
ATOM 1941 N N . ILE B 1 116 ? 0.654 -11.352 -2.707 1 99 116 ILE B N 1
ATOM 1942 C CA . ILE B 1 116 ? 0.045 -11.266 -4.027 1 99 116 ILE B CA 1
ATOM 1943 C C . ILE B 1 116 ? -1.201 -10.383 -3.967 1 99 116 ILE B C 1
ATOM 1945 O O . ILE B 1 116 ? -1.954 -10.43 -2.99 1 99 116 ILE B O 1
ATOM 1949 N N . ALA B 1 117 ? -1.387 -9.539 -4.934 1 99 117 ALA B N 1
ATOM 1950 C CA . ALA B 1 117 ? -2.561 -8.672 -5.035 1 99 117 ALA B CA 1
ATOM 1951 C C . ALA B 1 117 ? -3.219 -8.797 -6.406 1 99 117 ALA B C 1
ATOM 1953 O O . ALA B 1 117 ? -2.531 -8.93 -7.422 1 99 117 ALA B O 1
ATOM 1954 N N . LEU B 1 118 ? -4.48 -8.711 -6.441 1 98.94 118 LEU B N 1
ATOM 1955 C CA . LEU B 1 118 ? -5.238 -8.797 -7.688 1 98.94 118 LEU B CA 1
ATOM 1956 C C . LEU B 1 118 ? -6.52 -7.973 -7.598 1 98.94 118 LEU B C 1
ATOM 1958 O O . LEU B 1 118 ? -7.004 -7.688 -6.5 1 98.94 118 LEU B O 1
ATOM 1962 N N . ARG B 1 119 ? -6.965 -7.578 -8.695 1 98.88 119 ARG B N 1
ATOM 1963 C CA . ARG B 1 119 ? -8.273 -6.957 -8.891 1 98.88 119 ARG B CA 1
ATOM 1964 C C . ARG B 1 119 ? -9.055 -7.652 -10 1 98.88 119 ARG B C 1
ATOM 1966 O O . ARG B 1 119 ? -8.492 -7.969 -1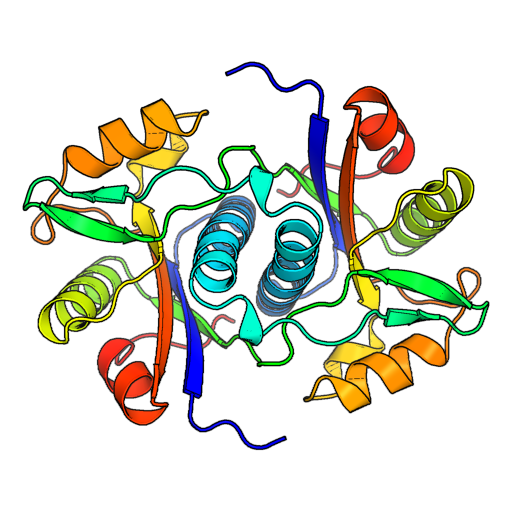1.047 1 98.88 119 ARG B O 1
ATOM 1973 N N . GLY B 1 120 ? -10.258 -7.898 -9.773 1 98.56 120 GLY B N 1
ATOM 1974 C CA . GLY B 1 120 ? -11.133 -8.547 -10.742 1 98.56 120 GLY B CA 1
ATOM 1975 C C . GLY B 1 120 ? -12.562 -8.672 -10.266 1 98.56 120 GLY B C 1
ATOM 1976 O O . GLY B 1 120 ? -12.938 -8.094 -9.242 1 98.56 120 GLY B O 1
ATOM 1977 N N . ASP B 1 121 ? -13.367 -9.391 -11.094 1 98.25 121 ASP B N 1
ATOM 1978 C CA . ASP B 1 121 ? -14.734 -9.695 -10.68 1 98.25 121 ASP B CA 1
ATOM 1979 C C . ASP B 1 121 ? -14.766 -10.328 -9.289 1 98.25 121 ASP B C 1
ATOM 1981 O O . ASP B 1 121 ? -13.945 -11.195 -8.977 1 98.25 121 ASP B O 1
ATOM 1985 N N . LYS B 1 122 ? -15.773 -9.867 -8.477 1 98.06 122 LYS B N 1
ATOM 1986 C CA . LYS B 1 122 ? -15.836 -10.297 -7.086 1 98.06 122 LYS B CA 1
ATOM 1987 C C . LYS B 1 122 ? -15.805 -11.82 -6.977 1 98.06 122 LYS B C 1
ATOM 1989 O O . LYS B 1 122 ? -15.039 -12.375 -6.188 1 98.06 122 LYS B O 1
ATOM 1994 N N . LYS B 1 123 ? -16.578 -12.492 -7.762 1 98.19 123 LYS B N 1
ATOM 1995 C CA . LYS B 1 123 ? -16.641 -13.953 -7.707 1 98.19 123 LYS B CA 1
ATOM 1996 C C . LYS B 1 123 ? -15.312 -14.578 -8.094 1 98.19 123 LYS B C 1
ATOM 1998 O O . LYS B 1 123 ? -14.891 -15.57 -7.496 1 98.19 123 LYS B O 1
ATOM 2003 N N . LEU B 1 124 ? -14.719 -14.031 -9.102 1 98.69 124 LEU B N 1
ATOM 2004 C CA . LEU B 1 124 ? -13.43 -14.539 -9.547 1 98.69 124 LEU B CA 1
ATOM 2005 C C . LEU B 1 124 ? -12.367 -14.352 -8.469 1 98.69 124 LEU B C 1
ATOM 2007 O O . LEU B 1 124 ? -11.609 -15.281 -8.172 1 98.69 124 LEU B O 1
ATOM 2011 N N . VAL B 1 125 ? -12.312 -13.172 -7.832 1 98.88 125 VAL B N 1
ATOM 2012 C CA . VAL B 1 125 ? -11.336 -12.891 -6.777 1 98.88 125 VAL B CA 1
ATOM 2013 C C . VAL B 1 125 ? -11.578 -13.828 -5.594 1 98.88 125 VAL B C 1
ATOM 2015 O O . VAL B 1 125 ? -10.633 -14.367 -5.02 1 98.88 125 VAL B O 1
ATOM 2018 N N . ASP B 1 126 ? -12.875 -14.094 -5.266 1 98.56 126 ASP B N 1
ATOM 2019 C CA . ASP B 1 126 ? -13.203 -15.008 -4.176 1 98.56 126 ASP B CA 1
ATOM 2020 C C . ASP B 1 126 ? -12.703 -16.422 -4.469 1 98.56 126 ASP B C 1
ATOM 2022 O O . ASP B 1 126 ? -12.164 -17.094 -3.588 1 98.56 126 ASP B O 1
ATOM 2026 N N . LYS B 1 127 ? -12.852 -16.797 -5.676 1 98.81 127 LYS B N 1
ATOM 2027 C CA . LYS B 1 127 ? -12.398 -18.125 -6.074 1 98.81 127 LYS B CA 1
ATOM 2028 C C . LYS B 1 127 ? -10.875 -18.234 -6.004 1 98.81 127 LYS B C 1
ATOM 2030 O O . LYS B 1 127 ? -10.344 -19.234 -5.523 1 98.81 127 LYS B O 1
ATOM 2035 N N . ILE B 1 128 ? -10.219 -17.234 -6.449 1 98.88 128 ILE B N 1
ATOM 2036 C CA . ILE B 1 128 ? -8.766 -17.25 -6.508 1 98.88 128 ILE B CA 1
ATOM 2037 C C . ILE B 1 128 ? -8.195 -17.234 -5.09 1 98.88 128 ILE B C 1
ATOM 2039 O O . ILE B 1 128 ? -7.227 -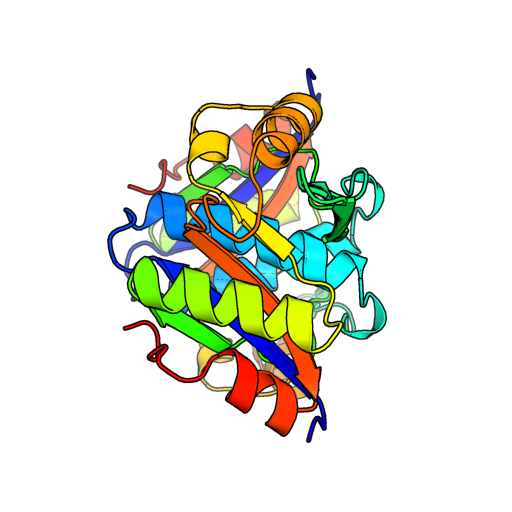17.938 -4.797 1 98.88 128 ILE B O 1
ATOM 2043 N N . THR B 1 129 ? -8.797 -16.484 -4.176 1 98.94 129 THR B N 1
ATOM 2044 C CA . THR B 1 129 ? -8.203 -16.266 -2.86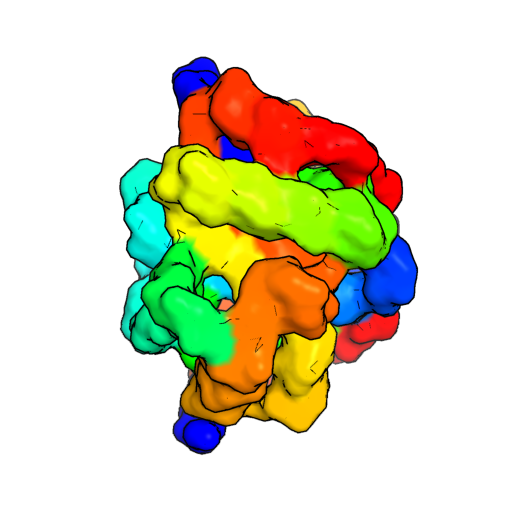1 1 98.94 129 THR B CA 1
ATOM 2045 C C . THR B 1 129 ? -8.773 -17.25 -1.84 1 98.94 129 THR B C 1
ATOM 2047 O O . THR B 1 129 ? -8.539 -17.109 -0.638 1 98.94 129 THR B O 1
ATOM 2050 N N . LYS B 1 130 ? -9.539 -18.188 -2.348 1 98.75 130 LYS B N 1
ATOM 2051 C CA . LYS B 1 130 ? -10.109 -19.188 -1.447 1 98.75 130 LYS B CA 1
ATOM 2052 C C . LYS B 1 130 ? -9.023 -19.828 -0.585 1 98.75 130 LYS B C 1
AT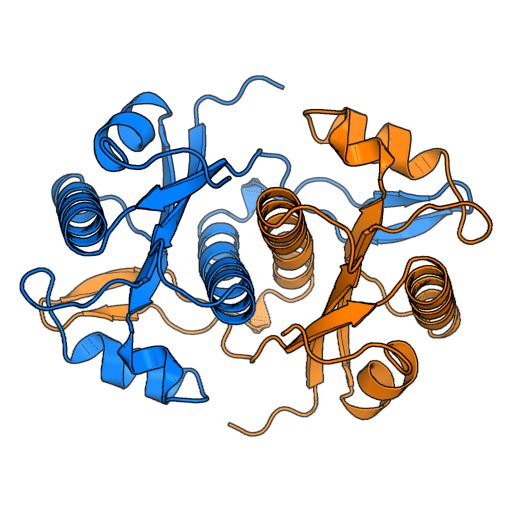OM 2054 O O . LYS B 1 130 ? -7.965 -20.203 -1.091 1 98.75 130 LYS B O 1
ATOM 2059 N N . GLY B 1 131 ? -9.281 -19.938 0.762 1 98.69 131 GLY B N 1
ATOM 2060 C CA . GLY B 1 131 ? -8.336 -20.516 1.701 1 98.69 131 GLY B CA 1
ATOM 2061 C C .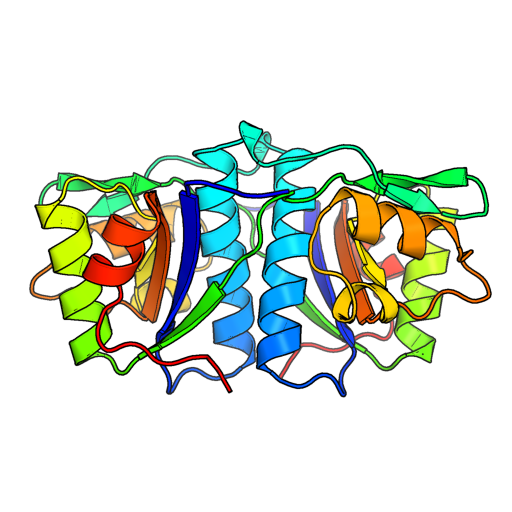 GLY B 1 131 ? -7.613 -19.484 2.533 1 98.69 131 GLY B C 1
ATOM 2062 O O . GLY B 1 131 ? -7.062 -19.797 3.592 1 98.69 131 GLY B O 1
ATOM 2063 N N . ALA B 1 132 ? -7.508 -18.281 2.016 1 98.75 132 ALA B N 1
ATOM 2064 C CA . ALA B 1 132 ? -6.973 -17.172 2.809 1 98.75 132 ALA B CA 1
ATOM 2065 C C . ALA B 1 132 ? -8 -16.672 3.816 1 98.75 132 ALA B C 1
ATOM 2067 O O . ALA B 1 132 ? -9.203 -16.859 3.625 1 98.75 132 ALA B O 1
ATOM 2068 N N . ARG B 1 133 ? -7.504 -16.062 4.895 1 98.31 133 ARG B N 1
ATOM 2069 C CA . ARG B 1 133 ? -8.367 -15.523 5.941 1 98.31 133 ARG B CA 1
ATOM 2070 C C . ARG B 1 133 ? -8.141 -14.023 6.121 1 98.31 133 ARG B C 1
ATOM 2072 O O . ARG B 1 133 ? -7.07 -13.508 5.801 1 98.31 133 ARG B O 1
ATOM 2079 N N . MET B 1 134 ? -9.156 -13.391 6.652 1 96.25 134 MET B N 1
ATOM 2080 C CA . MET B 1 134 ? -9 -11.969 6.957 1 96.25 134 MET B CA 1
ATOM 2081 C C . MET B 1 134 ? -7.762 -11.734 7.816 1 96.25 134 MET B C 1
ATOM 2083 O O . MET B 1 134 ? -7.5 -12.492 8.758 1 96.25 134 MET B O 1
ATOM 2087 N N . HIS B 1 135 ? -7.047 -10.727 7.453 1 92.56 135 HIS B N 1
ATOM 2088 C CA . HIS B 1 135 ? -5.863 -10.43 8.25 1 92.56 135 HIS B CA 1
ATOM 2089 C C . HIS B 1 135 ? -6.254 -9.867 9.617 1 92.56 135 HIS B C 1
ATOM 2091 O O . HIS B 1 135 ? -7.078 -8.953 9.711 1 92.56 135 HIS B O 1
ATOM 2097 N N . GLY B 1 136 ? -5.902 -10.484 10.664 1 82.5 136 GLY B N 1
ATOM 2098 C CA . GLY B 1 136 ? -6.242 -10.094 12.023 1 82.5 136 GLY B CA 1
ATOM 2099 C C . GLY B 1 136 ? -5.285 -9.07 12.609 1 82.5 136 GLY B C 1
ATOM 2100 O O . GLY B 1 136 ? -4.199 -8.852 12.07 1 82.5 136 GLY B O 1
#

pLDDT: mean 97.66, std 3.46, range [72.5, 99.0]

Solvent-accessible surface area (backbone atoms only — not comparable to full-atom values): 14012 Å² total; per-residue (Å²): 126,90,69,71,50,42,34,41,34,39,31,38,62,84,55,57,62,41,54,52,45,49,50,41,32,41,28,33,31,10,51,40,70,76,41,62,81,41,48,54,66,62,33,42,32,54,78,64,52,66,32,41,26,29,50,43,62,67,69,46,56,27,26,24,52,60,70,54,40,39,50,31,52,48,43,29,56,75,68,69,50,67,29,16,73,40,46,59,73,46,75,80,44,86,34,44,69,56,33,41,53,59,47,28,72,25,34,83,91,70,45,56,47,40,30,40,22,42,70,37,47,44,68,58,47,51,61,32,49,60,86,49,38,75,42,105,127,90,68,71,50,43,35,42,35,40,32,36,62,85,55,56,63,40,55,50,45,48,50,40,31,41,28,33,31,10,50,39,70,76,40,60,81,41,49,54,66,64,34,41,31,54,79,62,53,66,31,40,26,29,52,42,62,68,68,45,57,28,25,24,52,59,70,56,39,38,51,28,52,48,44,29,57,75,70,70,51,66,29,16,73,40,47,59,72,44,76,80,44,84,34,46,70,54,31,40,53,59,47,28,72,26,33,84,90,70,46,55,47,41,31,41,22,44,69,38,47,45,69,56,47,51,62,33,50,59,86,50,39,76,44,105

Foldseek 3Di:
DDDQKAKEKEFEQPDDPVVVVVLVVQQVVVVCVVPVVQWDDWDADPVGDTHGTDGPHDYFYWYDHQVLVLQLVVLCVVVPFDKDWAFPCLVVDDDDVVRVVVVVVDDSVDTRTRMIMGMDGPVSNCVSNPRIGGDD/DDDQKAKEKEFEQPDDPVVVVVLVVQQVVVVCVVPVVQWDDWDADPVGDTHGTDGPHDYFYWYDHQVLVLQLVVLCVVVPFDKDWAFPCLVVDDDDVVRVVVVVVDDSVDTRTRMIMGMDGPVSNCVSNPRIGGDD

Radius of gyration: 17.68 Å; Cα contacts (8 Å, |Δi|>4): 583; chains: 2; bounding box: 42×49×37 Å